Protein 5CM2 (pdb70)

Foldseek 3Di:
DDDDDDDPLLVVVQPADFAFEEEEQACFQVVCVPSDPRYHYEYEHQDPVRQVNNCVVPVVHHYDHDHLQRGDAQFAPGQEYEAAADLQQDDDLVVSLSSLLSRQRRHHQNHKYKYKHAAPVLCFKDWDWDWDQDPNDTDTDTGIGGHHYPCRVVVSQVVSQKAWDDWDDDNRMTMTMIHHHPPD/DFLQCLQVDFAPPPVCVVVVQGPRWAKEFPDKFFDDDDADLVVQLVVLVVGPFVSSCRNCVSHPDPPDDPDRDDDDCSPDPVCCVVRVVCCRRGPTMAGAWIWTARPPPGDIWIAHRHRTDRDD

Nearest PDB structures (foldseek):
  5cm2-assembly1_Z  TM=1.005E+00  e=9.490E-44  Yarrowia lipolytica CLIB122
  4oqe-assembly1_A  TM=8.066E-01  e=1.950E-11  Streptomyces fradiae
  6m81-assembly1_C-2  TM=8.051E-01  e=4.471E-11  Streptomyces fradiae
  3cgg-assembly2_B  TM=7.938E-01  e=2.068E-10  Corynebacterium glutamicum ATCC 13032
  7pd7-assembly1_A  TM=7.375E-01  e=1.830E-11  Chondromyces crocatus

Structure (mmCIF, N/CA/C/O backbone):
data_5CM2
#
_entry.id   5CM2
#
_cell.length_a   176.200
_cell.length_b   176.200
_cell.length_c   176.200
_cell.angle_alpha   90.00
_cell.angle_beta   90.00
_cell.angle_gamma   90.00
#
_symmetry.space_group_name_H-M   'I 4 3 2'
#
loop_
_entity.id
_entity.type
_entity.pdbx_description
1 polymer 'TRNA METHYLTRANSFERASE'
2 polymer 'TRNA METHYLTRANSFERASE ACTIVATOR SUBUNIT'
3 non-polymer 'ZINC ION'
4 water water
#
loop_
_atom_site.group_PDB
_atom_site.id
_atom_site.type_symbol
_atom_site.label_atom_id
_atom_site.label_alt_id
_atom_site.label_comp_id
_atom_site.label_asym_id
_atom_site.label_entity_id
_atom_site.label_seq_id
_atom_site.pdbx_PDB_ins_code
_atom_site.Cartn_x
_atom_site.Cartn_y
_atom_site.Cartn_z
_atom_site.occupancy
_atom_site.B_iso_or_equiv
_atom_site.auth_seq_id
_atom_site.auth_comp_id
_atom_site.auth_asym_id
_atom_site.auth_atom_id
_atom_site.pdbx_PDB_model_num
ATOM 1 N N . THR A 1 4 ? 41.382 24.340 40.235 1.00 66.79 39 THR Z N 1
ATOM 2 C CA . THR A 1 4 ? 40.587 24.995 39.190 1.00 71.12 39 THR Z CA 1
ATOM 3 C C . THR A 1 4 ? 39.575 24.061 38.525 1.00 67.43 39 THR Z C 1
ATOM 4 O O . THR A 1 4 ? 39.948 23.027 37.968 1.00 71.13 39 THR Z O 1
ATOM 8 N N . ARG A 1 5 ? 38.299 24.440 38.578 1.00 66.49 40 ARG Z N 1
ATOM 9 C CA . ARG A 1 5 ? 37.260 23.764 37.811 1.00 60.14 40 ARG Z CA 1
ATOM 10 C C . ARG A 1 5 ? 37.154 24.395 36.427 1.00 57.09 40 ARG Z C 1
ATOM 11 O O . ARG A 1 5 ? 37.230 25.608 36.290 1.00 54.21 40 ARG Z O 1
ATOM 19 N N . TYR A 1 6 ? 36.963 23.566 35.408 1.00 54.89 41 TYR Z N 1
ATOM 20 C CA . TYR A 1 6 ? 36.969 24.029 34.031 1.00 50.68 41 TYR Z CA 1
ATOM 21 C C . TYR A 1 6 ? 35.564 24.210 33.477 1.00 52.47 41 TYR Z C 1
ATOM 22 O O . TYR A 1 6 ? 35.266 25.242 32.862 1.00 52.48 41 TYR Z O 1
ATOM 31 N N . LYS A 1 7 ? 34.719 23.197 33.677 1.00 50.62 42 LYS Z N 1
ATOM 32 C CA . LYS A 1 7 ? 33.294 23.293 33.360 1.00 55.02 42 LYS Z CA 1
ATOM 33 C C . LYS A 1 7 ? 32.676 24.497 34.066 1.00 53.55 42 LYS Z C 1
ATOM 34 O O . LYS A 1 7 ? 33.000 24.777 35.218 1.00 52.83 42 LYS Z O 1
ATOM 40 N N . PRO A 1 8 ? 31.776 25.208 33.386 1.00 51.65 43 PRO Z N 1
ATOM 41 C CA . PRO A 1 8 ? 30.980 26.227 34.085 1.00 48.27 43 PRO Z CA 1
ATOM 42 C C . PRO A 1 8 ? 30.181 25.583 35.209 1.00 51.31 43 PRO Z C 1
ATOM 43 O O . PRO A 1 8 ? 29.767 24.420 35.098 1.00 47.26 43 PRO Z O 1
ATOM 47 N N . TRP A 1 9 ? 29.981 26.317 36.294 1.00 53.57 44 TRP Z N 1
ATOM 48 C CA . TRP A 1 9 ? 29.183 25.794 37.389 1.00 52.33 44 TRP Z CA 1
ATOM 49 C C . TRP A 1 9 ? 27.702 25.707 37.008 1.00 47.43 44 TRP Z C 1
ATOM 50 O O . TRP A 1 9 ? 27.167 26.620 36.388 1.00 48.87 44 TRP Z O 1
ATOM 61 N N . PRO A 1 10 ? 27.033 24.608 37.391 1.00 47.45 45 PRO Z N 1
ATOM 62 C CA . PRO A 1 10 ? 25.570 24.557 37.279 1.00 49.69 45 PRO Z CA 1
ATOM 63 C C . PRO A 1 10 ? 24.950 25.612 38.195 1.00 48.71 45 PRO Z C 1
ATOM 64 O O . PRO A 1 10 ? 25.634 26.088 39.105 1.00 45.24 45 PRO Z O 1
ATOM 68 N N . ILE A 1 11 ? 23.682 25.949 37.976 1.00 47.44 46 ILE Z N 1
ATOM 69 C CA . ILE A 1 11 ? 23.064 27.115 38.603 1.00 45.97 46 ILE Z CA 1
ATOM 70 C C . ILE A 1 11 ? 22.989 27.009 40.138 1.00 47.00 46 ILE Z C 1
ATOM 71 O O . ILE A 1 11 ? 23.174 28.000 40.856 1.00 47.58 46 ILE Z O 1
ATOM 76 N N . VAL A 1 12 ? 22.734 25.819 40.659 1.00 45.46 47 VAL Z N 1
ATOM 77 C CA . VAL A 1 12 ? 22.633 25.680 42.102 1.00 45.44 47 VAL Z CA 1
ATOM 78 C C . VAL A 1 12 ? 24.013 25.922 42.729 1.00 45.52 47 VAL Z C 1
ATOM 79 O O . VAL A 1 12 ? 24.132 26.644 43.712 1.00 45.33 47 VAL Z O 1
ATOM 83 N N . GLU A 1 13 ? 25.055 25.323 42.157 1.00 44.47 48 GLU Z N 1
ATOM 84 C CA . GLU A 1 13 ? 26.398 25.482 42.705 1.00 46.32 48 GLU Z CA 1
ATOM 85 C C . GLU A 1 13 ? 26.790 26.948 42.619 1.00 45.91 48 GLU Z C 1
ATOM 86 O O . GLU A 1 13 ? 27.272 27.526 43.583 1.00 46.11 48 GLU Z O 1
ATOM 92 N N . LYS A 1 14 ? 26.536 27.545 41.461 1.00 44.22 49 LYS Z N 1
ATOM 93 C CA . LYS A 1 14 ? 26.814 28.951 41.202 1.00 42.53 49 LYS Z CA 1
ATOM 94 C C . LYS A 1 14 ? 26.147 29.847 42.232 1.00 45.36 49 LYS Z C 1
ATOM 95 O O . LYS A 1 14 ? 26.762 30.760 42.778 1.00 45.15 49 LYS Z O 1
ATOM 101 N N . PHE A 1 15 ? 24.873 29.585 42.486 1.00 44.32 50 PHE Z N 1
ATOM 102 C CA . PHE A 1 15 ? 24.093 30.396 43.408 1.00 42.38 50 PHE Z CA 1
ATOM 103 C C . PHE A 1 15 ? 24.618 30.248 44.819 1.00 44.17 50 PHE Z C 1
ATOM 104 O O . PHE A 1 15 ? 24.727 31.241 45.560 1.00 44.15 50 PHE Z O 1
ATOM 112 N N . LEU A 1 16 ? 24.949 29.014 45.194 1.00 38.75 51 LEU Z N 1
ATOM 113 C CA . LEU A 1 16 ? 25.452 28.774 46.542 1.00 47.06 51 LEU Z CA 1
ATOM 114 C C . LEU A 1 16 ? 26.831 29.408 46.773 1.00 47.79 51 LEU Z C 1
ATOM 115 O O . LEU A 1 16 ? 27.095 29.940 47.869 1.00 42.27 51 LEU Z O 1
ATOM 120 N N . ARG A 1 17 ? 27.691 29.386 45.751 1.00 42.59 52 ARG Z N 1
ATOM 121 C CA . ARG A 1 17 ? 29.041 29.935 45.889 1.00 43.48 52 ARG Z CA 1
ATOM 122 C C . ARG A 1 17 ? 29.040 31.466 45.918 1.00 47.66 52 ARG Z C 1
ATOM 123 O O . ARG A 1 17 ? 30.001 32.081 46.386 1.00 49.16 52 ARG Z O 1
ATOM 131 N N . ASP A 1 18 ? 27.953 32.063 45.431 1.00 47.39 53 ASP Z N 1
ATOM 132 C CA . ASP A 1 18 ? 27.780 33.515 45.337 1.00 42.93 53 ASP Z CA 1
ATOM 133 C C . ASP A 1 18 ? 27.267 34.104 46.649 1.00 46.83 53 ASP Z C 1
ATOM 134 O O . ASP A 1 18 ? 27.118 35.314 46.802 1.00 52.29 53 ASP Z O 1
ATOM 139 N N . GLN A 1 19 ? 26.982 33.249 47.611 1.00 48.16 54 GLN Z N 1
ATOM 140 C CA . GLN A 1 19 ? 26.462 33.734 48.881 1.00 47.81 54 GLN Z CA 1
ATOM 141 C C . GLN A 1 19 ? 27.584 34.367 49.695 1.00 45.29 54 GLN Z C 1
ATOM 142 O O . GLN A 1 19 ? 28.708 33.886 49.668 1.00 48.48 54 GLN Z O 1
ATOM 148 N N . LYS A 1 20 ? 27.291 35.445 50.412 1.00 47.56 55 LYS Z N 1
ATOM 149 C CA . LYS A 1 20 ? 28.319 36.085 51.216 1.00 45.33 55 LYS Z CA 1
ATOM 150 C C . LYS A 1 20 ? 28.826 35.139 52.296 1.00 48.94 55 LYS Z C 1
ATOM 151 O O . LYS A 1 20 ? 28.084 34.289 52.793 1.00 46.55 55 LYS Z O 1
ATOM 157 N N . ASP A 1 21 ? 30.106 35.280 52.625 1.00 46.44 56 ASP Z N 1
ATOM 158 C CA . ASP A 1 21 ? 30.721 34.470 53.659 1.00 49.11 56 ASP Z CA 1
ATOM 159 C C . ASP A 1 21 ? 29.937 34.579 54.943 1.00 48.54 56 ASP Z C 1
ATOM 160 O O . ASP A 1 21 ? 29.531 35.676 55.334 1.00 50.78 56 ASP Z O 1
ATOM 165 N N . HIS A 1 22 ? 29.743 33.434 55.588 1.00 46.22 57 HIS Z N 1
ATOM 166 C CA . HIS A 1 22 ? 29.046 33.321 56.877 1.00 49.50 57 HIS Z CA 1
ATOM 167 C C . HIS A 1 22 ? 27.550 33.618 56.800 1.00 46.51 57 HIS Z C 1
ATOM 168 O O . HIS A 1 22 ? 26.925 33.824 57.842 1.00 43.37 57 HIS Z O 1
ATOM 175 N N . SER A 1 23 ? 26.986 33.629 55.586 1.00 43.40 58 SER Z N 1
ATOM 176 C CA . SER A 1 23 ? 25.538 33.718 55.406 1.00 44.62 58 SER Z CA 1
ATOM 177 C C . SER A 1 23 ? 24.917 32.500 56.040 1.00 45.18 58 SER Z C 1
ATOM 178 O O . SER A 1 23 ? 25.585 31.462 56.163 1.00 41.19 58 SER Z O 1
ATOM 181 N N . VAL A 1 24 ? 23.648 32.639 56.427 1.00 40.17 59 VAL Z N 1
ATOM 182 C CA . VAL A 1 24 ? 22.836 31.546 56.961 1.00 40.31 59 VAL Z CA 1
ATOM 183 C C . VAL A 1 24 ? 21.759 31.215 55.981 1.00 41.61 59 VAL Z C 1
ATOM 184 O O . VAL A 1 24 ? 21.032 32.116 55.519 1.00 42.87 59 VAL Z O 1
ATOM 188 N N . GLY A 1 25 ? 21.634 29.928 55.674 1.00 40.71 60 GLY Z N 1
ATOM 189 C CA . GLY A 1 25 ? 20.723 29.512 54.628 1.00 38.84 60 GLY Z CA 1
ATOM 190 C C . GLY A 1 25 ? 19.849 28.344 55.018 1.00 41.28 60 GLY Z C 1
ATOM 191 O O . GLY A 1 25 ? 20.119 27.648 56.002 1.00 40.60 60 GLY Z O 1
ATOM 192 N N . VAL A 1 26 ? 18.802 28.121 54.235 1.00 36.50 61 VAL Z N 1
ATOM 193 C CA . VAL A 1 26 ? 17.960 26.970 54.466 1.00 44.33 61 VAL Z CA 1
ATOM 194 C C . VAL A 1 26 ? 17.786 26.170 53.166 1.00 41.47 61 VAL Z C 1
ATOM 195 O O . VAL A 1 26 ? 17.648 26.729 52.074 1.00 40.48 61 VAL Z O 1
ATOM 199 N N . ASP A 1 27 ? 17.870 24.852 53.278 1.00 44.29 62 ASP Z N 1
ATOM 200 C CA . ASP A 1 27 ? 17.673 23.967 52.119 1.00 43.16 62 ASP Z CA 1
ATOM 201 C C . ASP A 1 27 ? 16.385 23.188 52.308 1.00 41.29 62 ASP Z C 1
ATOM 202 O O . ASP A 1 27 ? 16.378 22.160 52.963 1.00 45.52 62 ASP Z O 1
ATOM 207 N N . ILE A 1 28 ? 15.299 23.695 51.739 1.00 47.18 63 ILE Z N 1
ATOM 208 C CA . ILE A 1 28 ? 13.959 23.173 51.993 1.00 41.15 63 ILE Z CA 1
ATOM 209 C C . ILE A 1 28 ? 13.638 21.984 51.083 1.00 44.78 63 ILE Z C 1
ATOM 210 O O . ILE A 1 28 ? 13.218 22.161 49.932 1.00 42.51 63 ILE Z O 1
ATOM 215 N N . GLY A 1 29 ? 13.828 20.767 51.596 1.00 43.84 64 GLY Z N 1
ATOM 216 C CA . GLY A 1 29 ? 13.825 19.597 50.735 1.00 40.64 64 GLY Z CA 1
ATOM 217 C C . GLY A 1 29 ? 15.248 19.306 50.304 1.00 44.37 64 GLY Z C 1
ATOM 218 O O . GLY A 1 29 ? 15.585 19.332 49.116 1.00 47.91 64 GLY Z O 1
ATOM 219 N N . CYS A 1 30 ? 16.103 19.030 51.280 1.00 45.58 65 CYS Z N 1
ATOM 220 C CA . CYS A 1 30 ? 17.521 18.870 51.004 1.00 46.37 65 CYS Z CA 1
ATOM 221 C C . CYS A 1 30 ? 17.847 17.537 50.353 1.00 47.36 65 CYS Z C 1
ATOM 222 O O . CYS A 1 30 ? 18.923 17.377 49.770 1.00 50.00 65 CYS Z O 1
ATOM 225 N N . GLY A 1 31 ? 16.926 16.577 50.451 1.00 50.02 66 GLY Z N 1
ATOM 226 C CA . GLY A 1 31 ? 17.173 15.229 49.947 1.00 50.57 66 GLY Z CA 1
ATOM 227 C C . GLY A 1 31 ? 18.312 14.533 50.679 1.00 50.63 66 GLY Z C 1
ATOM 228 O O . GLY A 1 31 ? 18.322 14.465 51.912 1.00 55.34 66 GLY Z O 1
ATOM 229 N N . ASN A 1 32 ? 19.286 14.038 49.926 1.00 48.46 67 ASN Z N 1
ATOM 230 C CA . ASN A 1 32 ? 20.450 13.370 50.506 1.00 52.74 67 ASN Z CA 1
ATOM 231 C C . ASN A 1 32 ? 21.574 14.326 50.921 1.00 57.39 67 ASN Z C 1
ATOM 232 O O . ASN A 1 32 ? 22.712 13.888 51.131 1.00 57.92 67 ASN Z O 1
ATOM 237 N N . GLY A 1 33 ? 21.273 15.627 50.986 1.00 56.75 68 GLY Z N 1
ATOM 238 C CA . GLY A 1 33 ? 22.242 16.629 51.409 1.00 48.53 68 GLY Z CA 1
ATOM 239 C C . GLY A 1 33 ? 23.199 17.036 50.303 1.00 52.20 68 GLY Z C 1
ATOM 240 O O . GLY A 1 33 ? 24.203 17.720 50.546 1.00 53.17 68 GLY Z O 1
ATOM 241 N N . LYS A 1 34 ? 22.871 16.625 49.081 1.00 50.41 69 LYS Z N 1
ATOM 242 C CA . LYS A 1 34 ? 23.749 16.791 47.923 1.00 49.65 69 LYS Z CA 1
ATOM 243 C C . LYS A 1 34 ? 24.429 18.167 47.848 1.00 51.57 69 LYS Z C 1
ATOM 244 O O . LYS A 1 34 ? 25.615 18.258 47.518 1.00 53.60 69 LYS Z O 1
ATOM 250 N N . TYR A 1 35 ? 23.696 19.231 48.185 1.00 46.81 70 TYR Z N 1
ATOM 251 C CA . TYR A 1 35 ? 24.225 20.591 48.032 1.00 50.58 70 TYR Z CA 1
ATOM 252 C C . TYR A 1 35 ? 24.716 21.263 49.315 1.00 51.80 70 TYR Z C 1
ATOM 253 O O . TYR A 1 35 ? 25.303 22.352 49.265 1.00 50.02 70 TYR Z O 1
ATOM 262 N N . MET A 1 36 ? 24.506 20.628 50.460 1.00 49.32 71 MET Z N 1
ATOM 263 C CA . MET A 1 36 ? 24.858 21.273 51.713 1.00 47.96 71 MET Z CA 1
ATOM 264 C C . MET A 1 36 ? 26.353 21.511 51.889 1.00 51.44 71 MET Z C 1
ATOM 265 O O . MET A 1 36 ? 26.770 22.258 52.772 1.00 56.49 71 MET Z O 1
ATOM 270 N N . GLY A 1 37 ? 27.162 20.891 51.040 1.00 52.22 72 GLY Z N 1
ATOM 271 C CA . GLY A 1 37 ? 28.601 21.012 51.166 1.00 47.48 72 GLY Z CA 1
ATOM 272 C C . GLY A 1 37 ? 29.246 21.837 50.080 1.00 48.92 72 GLY Z C 1
ATOM 273 O O . GLY A 1 37 ? 30.461 21.977 50.059 1.00 51.65 72 GLY Z O 1
ATOM 274 N N . VAL A 1 38 ? 28.444 22.396 49.181 1.00 46.29 73 VAL Z N 1
ATOM 275 C CA . VAL A 1 38 ? 28.992 23.133 48.050 1.00 48.22 73 VAL Z CA 1
ATOM 276 C C . VAL A 1 38 ? 29.784 24.375 48.481 1.00 52.98 73 VAL Z C 1
ATOM 277 O O . VAL A 1 38 ? 30.817 24.702 47.887 1.00 48.05 73 VAL Z O 1
ATOM 281 N N . ASN A 1 39 ? 29.293 25.061 49.510 1.00 53.02 74 ASN Z N 1
ATOM 282 C CA . ASN A 1 39 ? 29.952 26.246 50.038 1.00 47.24 74 ASN Z CA 1
ATOM 283 C C . ASN A 1 39 ? 30.140 26.063 51.530 1.00 49.59 74 ASN Z C 1
ATOM 284 O O . ASN A 1 39 ? 29.181 26.036 52.296 1.00 52.40 74 ASN Z O 1
ATOM 289 N N . ASN A 1 40 ? 31.396 25.938 51.924 1.00 55.02 75 ASN Z N 1
ATOM 290 C CA . ASN A 1 40 ? 31.800 25.656 53.300 1.00 50.05 75 ASN Z CA 1
ATOM 291 C C . ASN A 1 40 ? 31.918 26.896 54.173 1.00 49.30 75 ASN Z C 1
ATOM 292 O O . ASN A 1 40 ? 32.137 26.780 55.374 1.00 54.01 75 ASN Z O 1
ATOM 297 N N . LYS A 1 41 ? 31.813 28.077 53.561 1.00 52.52 76 LYS Z N 1
ATOM 298 C CA . LYS A 1 41 ? 31.837 29.358 54.280 1.00 52.32 76 LYS Z CA 1
ATOM 299 C C . LYS A 1 41 ? 30.456 29.740 54.805 1.00 48.65 76 LYS Z C 1
ATOM 300 O O . LYS A 1 41 ? 30.260 30.791 55.401 1.00 48.34 76 LYS Z O 1
ATOM 306 N N . VAL A 1 42 ? 29.501 28.854 54.598 1.00 49.15 77 VAL Z N 1
ATOM 307 C CA . VAL A 1 42 ? 28.102 29.199 54.735 1.00 47.38 77 VAL Z CA 1
ATOM 308 C C . VAL A 1 42 ? 27.476 28.201 55.700 1.00 47.97 77 VAL Z C 1
ATOM 309 O O . VAL A 1 42 ? 27.902 27.044 55.742 1.00 44.27 77 VAL Z O 1
ATOM 313 N N . PHE A 1 43 ? 26.517 28.649 56.512 1.00 44.53 78 PHE Z N 1
ATOM 314 C CA . PHE A 1 43 ? 25.803 27.747 57.417 1.00 45.20 78 PHE Z CA 1
ATOM 315 C C . PHE A 1 43 ? 24.388 27.395 56.925 1.00 49.37 78 PHE Z C 1
ATOM 316 O O . PHE A 1 43 ? 23.527 28.271 56.797 1.00 45.24 78 PHE Z O 1
ATOM 324 N N . ILE A 1 44 ? 24.139 26.113 56.659 1.00 46.74 79 ILE Z N 1
ATOM 325 C CA . ILE A 1 44 ? 22.851 25.718 56.090 1.00 46.88 79 ILE Z CA 1
ATOM 326 C C . ILE A 1 44 ? 22.102 24.731 56.967 1.00 47.49 79 ILE Z C 1
ATOM 327 O O . ILE A 1 44 ? 22.655 23.722 57.426 1.00 49.09 79 ILE Z O 1
ATOM 332 N N . VAL A 1 45 ? 20.842 25.048 57.217 1.00 40.49 80 VAL Z N 1
ATOM 333 C CA . VAL A 1 45 ? 19.948 24.106 57.837 1.00 44.96 80 VAL Z CA 1
ATOM 334 C C . VAL A 1 45 ? 19.146 23.400 56.750 1.00 47.22 80 VAL Z C 1
ATOM 335 O O . VAL A 1 45 ? 18.391 24.030 56.003 1.00 43.51 80 VAL Z O 1
ATOM 339 N N . GLY A 1 46 ? 19.343 22.094 56.634 1.00 46.59 81 GLY Z N 1
ATOM 340 C CA . GLY A 1 46 ? 18.623 21.316 55.641 1.00 45.30 81 GLY Z CA 1
ATOM 341 C C . GLY A 1 46 ? 17.408 20.624 56.230 1.00 46.37 81 GLY Z C 1
ATOM 342 O O . GLY A 1 46 ? 17.438 20.158 57.374 1.00 44.42 81 GLY Z O 1
ATOM 343 N N . SER A 1 47 ? 16.331 20.568 55.452 1.00 42.40 82 SER Z N 1
ATOM 344 C CA . SER A 1 47 ? 15.147 19.828 55.846 1.00 46.02 82 SER Z CA 1
ATOM 345 C C . SER A 1 47 ? 14.658 18.955 54.708 1.00 43.47 82 SER Z C 1
ATOM 346 O O . SER A 1 47 ? 14.880 19.258 53.539 1.00 43.50 82 SER Z O 1
ATOM 349 N N . ASP A 1 48 ? 14.004 17.860 55.059 1.00 41.83 83 ASP Z N 1
ATOM 350 C CA . ASP A 1 48 ? 13.287 17.063 54.074 1.00 46.61 83 ASP Z CA 1
ATOM 351 C C . ASP A 1 48 ? 12.081 16.406 54.740 1.00 47.80 83 ASP Z C 1
ATOM 352 O O . ASP A 1 48 ? 12.073 16.195 55.958 1.00 45.58 83 ASP Z O 1
ATOM 357 N N . ARG A 1 49 ? 11.039 16.141 53.958 1.00 49.51 84 ARG Z N 1
ATOM 358 C CA . ARG A 1 49 ? 9.879 15.418 54.482 1.00 51.99 84 ARG Z CA 1
ATOM 359 C C . ARG A 1 49 ? 10.255 13.940 54.707 1.00 48.64 84 ARG Z C 1
ATOM 360 O O . ARG A 1 49 ? 9.716 13.274 55.581 1.00 50.45 84 ARG Z O 1
ATOM 368 N N . SER A 1 50 ? 11.214 13.452 53.930 1.00 47.89 85 SER Z N 1
ATOM 369 C CA . SER A 1 50 ? 11.611 12.047 53.974 1.00 51.28 85 SER Z CA 1
ATOM 370 C C . SER A 1 50 ? 12.588 11.711 55.090 1.00 58.81 85 SER Z C 1
ATOM 371 O O . SER A 1 50 ? 13.721 12.201 55.130 1.00 58.26 85 SER Z O 1
ATOM 374 N N . ASP A 1 51 ? 12.148 10.831 55.974 1.00 61.39 86 ASP Z N 1
ATOM 375 C CA . ASP A 1 51 ? 12.929 10.464 57.133 1.00 56.65 86 ASP Z CA 1
ATOM 376 C C . ASP A 1 51 ? 14.188 9.698 56.724 1.00 57.97 86 ASP Z C 1
ATOM 377 O O . ASP A 1 51 ? 15.230 9.804 57.367 1.00 55.73 86 ASP Z O 1
ATOM 382 N N . GLU A 1 52 ? 14.107 8.947 55.634 1.00 58.11 87 GLU Z N 1
ATOM 383 C CA . GLU A 1 52 ? 15.239 8.138 55.208 1.00 53.45 87 GLU Z CA 1
ATOM 384 C C . GLU A 1 52 ? 16.256 8.968 54.441 1.00 56.50 87 GLU Z C 1
ATOM 385 O O . GLU A 1 52 ? 17.470 8.731 54.515 1.00 55.36 87 GLU Z O 1
ATOM 391 N N . LEU A 1 53 ? 15.765 9.941 53.685 1.00 56.55 88 LEU Z N 1
ATOM 392 C CA . LEU A 1 53 ? 16.671 10.781 52.924 1.00 52.26 88 LEU Z CA 1
ATOM 393 C C . LEU A 1 53 ? 17.503 11.620 53.884 1.00 52.14 88 LEU Z C 1
ATOM 394 O O . LEU A 1 53 ? 18.704 11.762 53.695 1.00 51.35 88 LEU Z O 1
ATOM 399 N N . VAL A 1 54 ? 16.869 12.154 54.924 1.00 50.98 89 VAL Z N 1
ATOM 400 C CA . VAL A 1 54 ? 17.591 12.946 55.917 1.00 56.21 89 VAL Z CA 1
ATOM 401 C C . VAL A 1 54 ? 18.671 12.127 56.619 1.00 59.06 89 VAL Z C 1
ATOM 402 O O . VAL A 1 54 ? 19.804 12.594 56.791 1.00 58.26 89 VAL Z O 1
ATOM 406 N N . LYS A 1 55 ? 18.314 10.902 57.007 1.00 59.65 90 LYS Z N 1
ATOM 407 C CA . LYS A 1 55 ? 19.246 9.978 57.645 1.00 55.38 90 LYS Z CA 1
ATOM 408 C C . LYS A 1 55 ? 20.448 9.719 56.755 1.00 59.45 90 LYS Z C 1
ATOM 409 O O . LYS A 1 55 ? 21.592 9.742 57.205 1.00 63.02 90 LYS Z O 1
ATOM 415 N N . LEU A 1 56 ? 20.181 9.479 55.481 1.00 57.99 91 LEU Z N 1
ATOM 416 C CA . LEU A 1 56 ? 21.242 9.256 54.507 1.00 58.81 91 LEU Z CA 1
ATOM 417 C C . LEU A 1 56 ? 22.102 10.520 54.419 1.00 61.07 91 LEU Z C 1
ATOM 418 O O . LEU A 1 56 ? 23.331 10.450 54.257 1.00 61.24 91 LEU Z O 1
ATOM 423 N N . ALA A 1 57 ? 21.450 11.677 54.534 1.00 56.37 92 ALA Z N 1
ATOM 424 C CA . ALA A 1 57 ? 22.147 12.950 54.451 1.00 58.89 92 ALA Z CA 1
ATOM 425 C C . ALA A 1 57 ? 23.109 13.069 55.621 1.00 60.33 92 ALA Z C 1
ATOM 426 O O . ALA A 1 57 ? 24.282 13.393 55.445 1.00 60.97 92 ALA Z O 1
ATOM 428 N N . HIS A 1 58 ? 22.601 12.767 56.809 1.00 63.26 93 HIS Z N 1
ATOM 429 C CA . HIS A 1 58 ? 23.405 12.771 58.027 1.00 65.50 93 HIS Z CA 1
ATOM 430 C C . HIS A 1 58 ? 24.549 11.748 58.006 1.00 67.46 93 HIS Z C 1
ATOM 431 O O . HIS A 1 58 ? 25.689 12.074 58.351 1.00 72.08 93 HIS Z O 1
ATOM 438 N N . ASP A 1 59 ? 24.258 10.516 57.609 1.00 63.33 94 ASP Z N 1
ATOM 439 C CA . ASP A 1 59 ? 25.306 9.508 57.569 1.00 62.96 94 ASP Z CA 1
ATOM 440 C C . ASP A 1 59 ? 26.415 9.930 56.619 1.00 60.98 94 ASP Z C 1
ATOM 441 O O . ASP A 1 59 ? 27.584 9.726 56.911 1.00 66.37 94 ASP Z O 1
ATOM 446 N N . MET A 1 60 ? 26.051 10.532 55.489 1.00 67.96 95 MET Z N 1
ATOM 447 C CA . MET A 1 60 ? 27.038 10.903 54.466 1.00 63.88 95 MET Z CA 1
ATOM 448 C C . MET A 1 60 ? 27.965 12.030 54.917 1.00 63.67 95 MET Z C 1
ATOM 449 O O . MET A 1 60 ? 29.079 12.158 54.421 1.00 66.42 95 MET Z O 1
ATOM 454 N N . ASP A 1 61 ? 27.503 12.846 55.856 1.00 61.76 96 ASP Z N 1
ATOM 455 C CA . ASP A 1 61 ? 28.338 13.888 56.431 1.00 62.94 96 ASP Z CA 1
ATOM 456 C C . ASP A 1 61 ? 27.668 14.421 57.684 1.00 63.19 96 ASP Z C 1
ATOM 457 O O . ASP A 1 61 ? 26.718 15.198 57.599 1.00 62.68 96 ASP Z O 1
ATOM 462 N N . PRO A 1 62 ? 28.164 14.003 58.856 1.00 64.45 97 PRO Z N 1
ATOM 463 C CA . PRO A 1 62 ? 27.527 14.337 60.135 1.00 68.49 97 PRO Z CA 1
ATOM 464 C C . PRO A 1 62 ? 27.794 15.779 60.579 1.00 68.17 97 PRO Z C 1
ATOM 465 O O . PRO A 1 62 ? 27.241 16.218 61.591 1.00 63.97 97 PRO Z O 1
ATOM 469 N N . SER A 1 63 ? 28.627 16.504 59.835 1.00 63.58 98 SER Z N 1
ATOM 470 C CA . SER A 1 63 ? 28.748 17.937 60.056 1.00 64.01 98 SER Z CA 1
ATOM 471 C C . SER A 1 63 ? 27.478 18.630 59.567 1.00 65.30 98 SER Z C 1
ATOM 472 O O . SER A 1 63 ? 27.156 19.732 59.997 1.00 63.73 98 SER Z O 1
ATOM 475 N N . ARG A 1 64 ? 26.765 17.970 58.661 1.00 61.88 99 ARG Z N 1
ATOM 476 C CA . ARG A 1 64 ? 25.567 18.542 58.078 1.00 57.51 99 ARG Z CA 1
ATOM 477 C C . ARG A 1 64 ? 24.525 18.759 59.129 1.00 54.79 99 ARG Z C 1
ATOM 478 O O . ARG A 1 64 ? 24.321 17.942 60.020 1.00 61.04 99 ARG Z O 1
ATOM 486 N N . GLU A 1 65 ? 23.838 19.868 59.012 1.00 52.21 100 GLU Z N 1
ATOM 487 C CA . GLU A 1 65 ? 22.748 20.133 59.911 1.00 54.10 100 GLU Z CA 1
ATOM 488 C C . GLU A 1 65 ? 21.407 19.856 59.229 1.00 49.73 100 GLU Z C 1
ATOM 489 O O . GLU A 1 65 ? 20.899 20.716 58.521 1.00 49.79 100 GLU Z O 1
ATOM 495 N N . VAL A 1 66 ? 20.842 18.663 59.433 1.00 49.54 101 VAL Z N 1
ATOM 496 C CA . VAL A 1 66 ? 19.598 18.274 58.747 1.00 48.24 101 VAL Z CA 1
ATOM 497 C C . VAL A 1 66 ? 18.435 17.888 59.664 1.00 52.52 101 VAL Z C 1
ATOM 498 O O . VAL A 1 66 ? 18.613 17.193 60.664 1.00 60.46 101 VAL Z O 1
ATOM 502 N N . VAL A 1 67 ? 17.239 18.3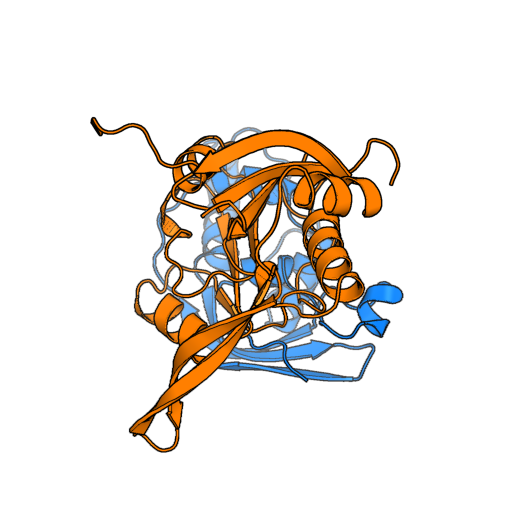64 59.326 1.00 49.93 102 VAL Z N 1
ATOM 503 C CA . VAL A 1 67 ? 16.043 18.036 60.090 1.00 49.78 102 VAL Z CA 1
ATOM 504 C C . VAL A 1 67 ? 14.933 17.459 59.221 1.00 52.57 102 VAL Z C 1
ATOM 505 O O . VAL A 1 67 ? 14.963 17.566 57.993 1.00 50.23 102 VAL Z O 1
ATOM 509 N N . VAL A 1 68 ? 13.950 16.850 59.876 1.00 51.28 103 VAL Z N 1
ATOM 510 C CA . VAL A 1 68 ? 12.803 16.269 59.197 1.00 48.07 103 VAL Z CA 1
ATOM 511 C C . VAL A 1 68 ? 11.580 17.150 59.397 1.00 48.12 103 VAL Z C 1
ATOM 512 O O . VAL A 1 68 ? 11.196 17.400 60.536 1.00 52.37 103 VAL Z O 1
ATOM 516 N N . CYS A 1 69 ? 10.974 17.624 58.308 1.00 46.93 104 CYS Z N 1
ATOM 517 C CA . CYS A 1 69 ? 9.734 18.404 58.394 1.00 46.45 104 CYS Z CA 1
ATOM 518 C C . CYS A 1 69 ? 9.091 18.550 57.018 1.00 50.11 104 CYS Z C 1
ATOM 519 O O . CYS A 1 69 ? 9.762 18.393 55.994 1.00 52.67 104 CYS Z O 1
ATOM 522 N N . ASP A 1 70 ? 7.791 18.834 56.996 1.00 49.71 105 ASP Z N 1
ATOM 523 C CA . ASP A 1 70 ? 7.074 19.097 55.751 1.00 51.16 105 ASP Z CA 1
ATOM 524 C C . ASP A 1 70 ? 7.677 20.361 55.131 1.00 52.14 105 ASP Z C 1
ATOM 525 O O . ASP A 1 70 ? 8.256 21.186 55.839 1.00 51.80 105 ASP Z O 1
ATOM 530 N N . ALA A 1 71 ? 7.563 20.505 53.816 1.00 50.60 106 ALA Z N 1
ATOM 531 C CA . ALA A 1 71 ? 8.231 21.593 53.113 1.00 42.03 106 ALA Z CA 1
ATOM 532 C C . ALA A 1 71 ? 7.411 22.863 53.195 1.00 49.36 106 ALA Z C 1
ATOM 533 O O . ALA A 1 71 ? 7.927 23.965 53.010 1.00 47.53 106 ALA Z O 1
ATOM 535 N N . ILE A 1 72 ? 6.124 22.708 53.469 1.00 52.56 107 ILE Z N 1
ATOM 536 C CA . ILE A 1 72 ? 5.227 23.853 53.549 1.00 51.21 107 ILE Z CA 1
ATOM 537 C C . ILE A 1 72 ? 4.984 24.209 55.011 1.00 52.89 107 ILE Z C 1
ATOM 538 O O . ILE A 1 72 ? 5.266 25.323 55.447 1.00 48.62 107 ILE Z O 1
ATOM 543 N N . ASP A 1 73 ? 4.470 23.248 55.767 1.00 52.07 108 ASP Z N 1
ATOM 544 C CA . ASP A 1 73 ? 4.274 23.433 57.192 1.00 54.78 108 ASP Z CA 1
ATOM 545 C C . ASP A 1 73 ? 5.582 23.122 57.921 1.00 53.51 108 ASP Z C 1
ATOM 546 O O . ASP A 1 73 ? 5.624 22.251 58.788 1.00 56.11 108 ASP Z O 1
ATOM 551 N N . ASN A 1 74 ? 6.642 23.853 57.573 1.00 55.48 109 ASN Z N 1
ATOM 552 C CA . ASN A 1 74 ? 8.002 23.533 58.020 1.00 51.11 109 ASN Z CA 1
ATOM 553 C C . ASN A 1 74 ? 8.405 24.082 59.395 1.00 51.79 109 ASN Z C 1
ATOM 554 O O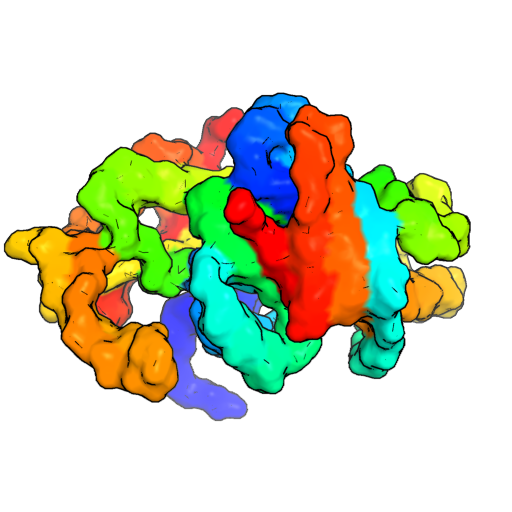 . ASN A 1 74 ? 7.638 24.775 60.061 1.00 56.26 109 ASN Z O 1
ATOM 559 N N . ALA A 1 75 ? 9.629 23.764 59.808 1.00 52.58 110 ALA Z N 1
ATOM 560 C CA . ALA A 1 75 ? 10.130 24.161 61.113 1.00 51.68 110 ALA Z CA 1
ATOM 561 C C . ALA A 1 75 ? 11.020 25.406 61.056 1.00 54.63 110 ALA Z C 1
ATOM 562 O O . ALA A 1 75 ? 11.675 25.736 62.047 1.00 51.90 110 ALA Z O 1
ATOM 564 N N . HIS A 1 76 ? 11.035 26.100 59.916 1.00 52.60 111 HIS Z N 1
ATOM 565 C CA . HIS A 1 76 ? 11.945 27.235 59.721 1.00 48.57 111 HIS Z CA 1
ATOM 566 C C . HIS A 1 76 ? 11.333 28.591 60.120 1.00 49.59 111 HIS Z C 1
ATOM 567 O O . HIS A 1 76 ? 10.312 29.017 59.583 1.00 52.15 111 HIS Z O 1
ATOM 574 N N . PRO A 1 77 ? 11.976 29.281 61.067 1.00 48.71 112 PRO Z N 1
ATOM 575 C CA . PRO A 1 77 ? 11.588 30.617 61.535 1.00 49.78 112 PRO Z CA 1
ATOM 576 C C . PRO A 1 77 ? 11.550 31.641 60.396 1.00 51.68 112 PRO Z C 1
ATOM 577 O O . PRO A 1 77 ? 12.452 31.650 59.554 1.00 48.35 112 PRO Z O 1
ATOM 581 N N . GLU A 1 78 ? 10.525 32.491 60.375 1.00 50.54 113 GLU Z N 1
ATOM 582 C CA . GLU A 1 78 ? 10.318 33.446 59.282 1.00 47.21 113 GLU Z CA 1
ATOM 583 C C . GLU A 1 78 ? 11.417 34.527 59.263 1.00 49.41 113 GLU Z C 1
ATOM 584 O O . GLU A 1 78 ? 11.909 34.958 60.307 1.00 46.85 113 GLU Z O 1
ATOM 590 N N . GLY A 1 79 ? 11.793 34.978 58.075 1.00 47.87 114 GLY Z N 1
ATOM 591 C CA . GLY A 1 79 ? 12.682 36.122 57.937 1.00 46.63 114 GLY Z CA 1
ATOM 592 C C . GLY A 1 79 ? 14.025 36.007 58.645 1.00 49.91 114 GLY Z C 1
ATOM 593 O O . GLY A 1 79 ? 14.645 37.031 58.952 1.00 49.19 114 GLY Z O 1
ATOM 594 N N . ARG A 1 80 ? 14.496 34.780 58.884 1.00 44.70 115 ARG Z N 1
ATOM 595 C CA . ARG A 1 80 ? 15.774 34.591 59.571 1.00 46.89 115 ARG Z CA 1
ATOM 596 C C . ARG A 1 80 ? 16.971 34.321 58.634 1.00 45.20 115 ARG Z C 1
ATOM 597 O O . ARG A 1 80 ? 18.122 34.355 59.075 1.00 45.33 115 ARG Z O 1
ATOM 605 N N . PHE A 1 81 ? 16.714 34.086 57.350 1.00 42.24 116 PHE Z N 1
ATOM 606 C CA . PHE A 1 81 ? 17.743 33.519 56.483 1.00 41.27 116 PHE Z CA 1
ATOM 607 C C . PHE A 1 81 ? 18.183 34.391 55.317 1.00 44.53 116 PHE Z C 1
ATOM 608 O O . PHE A 1 81 ? 17.375 35.085 54.686 1.00 40.80 116 PHE Z O 1
ATOM 616 N N . ASP A 1 82 ? 19.475 34.314 55.016 1.00 41.72 117 ASP Z N 1
ATOM 617 C CA . ASP A 1 82 ? 20.049 35.085 53.924 1.00 41.99 117 ASP Z CA 1
ATOM 618 C C . ASP A 1 82 ? 19.698 34.494 52.565 1.00 45.43 117 ASP Z C 1
ATOM 619 O O . ASP A 1 82 ? 19.644 35.213 51.554 1.00 44.31 117 ASP Z O 1
ATOM 624 N N . PHE A 1 83 ? 19.487 33.178 52.531 1.00 41.49 118 PHE Z N 1
ATOM 625 C CA . PHE A 1 83 ? 19.124 32.511 51.288 1.00 40.53 118 PHE Z CA 1
ATOM 626 C C . PHE A 1 83 ? 18.360 31.216 51.535 1.00 40.54 118 PHE Z C 1
ATOM 627 O O . PHE A 1 83 ? 18.371 30.648 52.627 1.00 36.13 118 PHE Z O 1
ATOM 635 N N . ALA A 1 84 ? 17.695 30.761 50.486 1.00 36.79 119 ALA Z N 1
ATOM 636 C CA . ALA A 1 84 ? 16.942 29.541 50.552 1.00 38.05 119 ALA Z CA 1
ATOM 637 C C . ALA A 1 84 ? 17.088 28.867 49.221 1.00 38.00 119 ALA Z C 1
ATOM 638 O O . ALA A 1 84 ? 17.082 29.540 48.202 1.00 37.31 119 ALA Z O 1
ATOM 640 N N . ILE A 1 85 ? 17.234 27.546 49.220 1.00 38.63 120 ILE Z N 1
ATOM 641 C CA . ILE A 1 85 ? 17.122 26.811 47.970 1.00 39.04 120 ILE Z CA 1
ATOM 642 C C . ILE A 1 85 ? 16.025 25.773 48.084 1.00 43.48 120 ILE Z C 1
ATOM 643 O O . ILE A 1 85 ? 15.811 25.168 49.148 1.00 37.83 120 ILE Z O 1
ATOM 648 N N . SER A 1 86 ? 15.315 25.620 46.969 1.00 39.25 121 SER Z N 1
ATOM 649 C CA . SER A 1 86 ? 14.256 24.654 46.801 1.00 36.21 121 SER Z CA 1
ATOM 650 C C . SER A 1 86 ? 14.495 23.980 45.470 1.00 37.83 121 SER Z C 1
ATOM 651 O O . SER A 1 86 ? 14.101 24.507 44.416 1.00 38.45 121 SER Z O 1
ATOM 654 N N . ILE A 1 87 ? 15.178 22.844 45.497 1.00 37.03 122 ILE Z N 1
ATOM 655 C CA . ILE A 1 87 ? 15.607 22.222 44.249 1.00 35.39 122 ILE Z CA 1
ATOM 656 C C . ILE A 1 87 ? 14.814 20.959 43.994 1.00 41.26 122 ILE Z C 1
ATOM 657 O O . ILE A 1 87 ? 14.938 19.966 44.721 1.00 39.93 122 ILE Z O 1
ATOM 662 N N . ALA A 1 88 ? 13.960 21.034 42.979 1.00 43.09 123 ALA Z N 1
ATOM 663 C CA . ALA A 1 88 ? 13.151 19.911 42.564 1.00 40.63 123 ALA Z CA 1
ATOM 664 C C . ALA A 1 88 ? 12.232 19.425 43.684 1.00 41.20 123 ALA Z C 1
ATOM 665 O O . ALA A 1 88 ? 12.085 18.227 43.876 1.00 46.24 123 ALA Z O 1
ATOM 667 N N . VAL A 1 89 ? 11.620 20.316 44.459 1.00 43.40 124 VAL Z N 1
ATOM 668 C CA . VAL A 1 89 ? 10.699 19.770 45.444 1.00 44.19 124 VAL Z CA 1
ATOM 669 C C . VAL A 1 89 ? 9.260 20.257 45.226 1.00 43.11 124 VAL Z C 1
ATOM 670 O O . VAL A 1 89 ? 8.328 19.479 45.388 1.00 45.58 124 VAL Z O 1
ATOM 674 N N . ILE A 1 90 ? 9.045 21.501 44.810 1.00 43.96 125 ILE Z N 1
ATOM 675 C CA . ILE A 1 90 ? 7.662 21.956 44.764 1.00 46.89 125 ILE Z CA 1
ATOM 676 C C . ILE A 1 90 ? 6.883 21.395 43.568 1.00 45.02 125 ILE Z C 1
ATOM 677 O O . ILE A 1 90 ? 5.660 21.352 43.621 1.00 44.56 125 ILE Z O 1
ATOM 682 N N . HIS A 1 91 ? 7.544 20.913 42.520 1.00 38.03 126 HIS Z N 1
ATOM 683 C CA . HIS A 1 91 ? 6.774 20.247 41.466 1.00 41.45 126 HIS Z CA 1
ATOM 684 C C . HIS A 1 91 ? 6.099 18.926 41.905 1.00 48.91 126 HIS Z C 1
ATOM 685 O O . HIS A 1 91 ? 5.464 18.252 41.084 1.00 45.44 126 HIS Z O 1
ATOM 692 N N . HIS A 1 92 ? 6.235 18.557 43.181 1.00 46.98 127 HIS Z N 1
ATOM 693 C CA . HIS A 1 92 ? 5.562 17.375 43.715 1.00 45.24 127 HIS Z CA 1
ATOM 694 C C . HIS A 1 92 ? 4.237 17.652 44.373 1.00 49.62 127 HIS Z C 1
ATOM 695 O O . HIS A 1 92 ? 3.638 16.736 44.941 1.00 49.90 127 HIS Z O 1
ATOM 702 N N . PHE A 1 93 ? 3.795 18.906 44.358 1.00 48.25 128 PHE Z N 1
ATOM 703 C CA . PHE A 1 93 ? 2.520 19.227 44.979 1.00 48.52 128 PHE Z CA 1
ATOM 704 C C . PHE A 1 93 ? 1.468 19.320 43.873 1.00 50.15 128 PHE Z C 1
ATOM 705 O O . PHE A 1 93 ? 1.738 19.874 42.802 1.00 49.30 128 PHE Z O 1
ATOM 713 N N . SER A 1 94 ? 0.281 18.762 44.119 1.00 47.29 129 SER Z N 1
ATOM 714 C CA . SER A 1 94 ? -0.640 18.484 43.018 1.00 51.90 129 SER Z CA 1
ATOM 715 C C . SER A 1 94 ? -1.759 19.496 42.786 1.00 53.95 129 SER Z C 1
ATOM 716 O O . SER A 1 94 ? -2.436 19.429 41.751 1.00 56.28 129 SER Z O 1
ATOM 719 N N . THR A 1 95 ? -1.957 20.435 43.706 1.00 49.59 130 THR Z N 1
ATOM 720 C CA . THR A 1 95 ? -2.854 21.562 43.411 1.00 49.36 130 THR Z CA 1
ATOM 721 C C . THR A 1 95 ? -2.035 22.837 43.155 1.00 56.06 130 THR Z C 1
ATOM 722 O O . THR A 1 95 ? -0.946 23.006 43.716 1.00 54.81 130 THR Z O 1
ATOM 726 N N . PRO A 1 96 ? -2.536 23.738 42.293 1.00 58.19 131 PRO Z N 1
ATOM 727 C CA . PRO A 1 96 ? -1.825 25.012 42.105 1.00 46.80 131 PRO Z CA 1
ATOM 728 C C . PRO A 1 96 ? -1.770 25.777 43.418 1.00 51.81 131 PRO Z C 1
ATOM 729 O O . PRO A 1 96 ? -0.798 26.498 43.698 1.00 49.93 131 PRO Z O 1
ATOM 733 N N . GLU A 1 97 ? -2.819 25.608 44.218 1.00 51.15 132 GLU Z N 1
ATOM 734 C CA . GLU A 1 97 ? -2.892 26.213 45.537 1.00 52.06 132 GLU Z CA 1
ATOM 735 C C . GLU A 1 97 ? -1.705 25.805 46.382 1.00 53.21 132 GLU Z C 1
ATOM 736 O O . GLU A 1 97 ? -1.047 26.661 46.985 1.00 57.04 132 GLU Z O 1
ATOM 742 N N . ARG A 1 98 ? -1.431 24.503 46.442 1.00 49.72 133 ARG Z N 1
ATOM 743 C CA . ARG A 1 98 ? -0.365 24.021 47.312 1.00 50.67 133 ARG Z CA 1
ATOM 744 C C . ARG A 1 98 ? 1.023 24.306 46.724 1.00 47.99 133 ARG Z C 1
ATOM 745 O O . ARG A 1 98 ? 1.966 24.440 47.484 1.00 46.76 133 ARG Z O 1
ATOM 753 N N . ARG A 1 99 ? 1.137 24.451 45.400 1.00 41.94 134 ARG Z N 1
ATOM 754 C CA . ARG A 1 99 ? 2.402 24.839 44.792 1.00 44.47 134 ARG Z CA 1
ATOM 755 C C . ARG A 1 99 ? 2.743 26.289 45.112 1.00 50.77 134 ARG Z C 1
ATOM 756 O O . ARG A 1 99 ? 3.905 26.608 45.423 1.00 49.04 134 ARG Z O 1
ATOM 764 N N . ARG A 1 100 ? 1.743 27.167 45.072 1.00 47.95 135 ARG Z N 1
ATOM 765 C CA . ARG A 1 100 ? 1.968 28.563 45.462 1.00 48.23 135 ARG Z CA 1
ATOM 766 C C . ARG A 1 100 ? 2.230 28.699 46.962 1.00 47.56 135 ARG Z C 1
ATOM 767 O O . ARG A 1 100 ? 3.070 29.493 47.370 1.00 47.58 135 ARG Z O 1
ATOM 775 N N . GLU A 1 101 ? 1.534 27.912 47.772 1.00 42.70 136 GLU Z N 1
ATOM 776 C CA . GLU A 1 101 ? 1.806 27.843 49.210 1.00 47.51 136 GLU Z CA 1
ATOM 777 C C . GLU A 1 101 ? 3.273 27.519 49.483 1.00 49.39 136 GLU Z C 1
ATOM 778 O O . GLU A 1 101 ? 3.893 28.088 50.379 1.00 49.27 136 GLU Z O 1
ATOM 784 N N . ALA A 1 102 ? 3.806 26.570 48.714 1.00 51.43 137 ALA Z N 1
ATOM 785 C CA . ALA A 1 102 ? 5.178 26.088 48.872 1.00 49.36 137 ALA Z CA 1
ATOM 786 C C . ALA A 1 102 ? 6.151 27.203 48.550 1.00 47.32 137 ALA Z C 1
ATOM 787 O O . ALA A 1 102 ? 7.155 27.369 49.240 1.00 45.47 137 ALA Z O 1
ATOM 789 N N . VAL A 1 103 ? 5.848 27.954 47.494 1.00 42.79 138 VAL Z N 1
ATOM 790 C CA . VAL A 1 103 ? 6.665 29.091 47.112 1.00 45.26 138 VAL Z CA 1
ATOM 791 C C . VAL A 1 103 ? 6.660 30.139 48.216 1.00 50.36 138 VAL Z C 1
ATOM 792 O O . VAL A 1 103 ? 7.704 30.591 48.663 1.00 50.51 138 VAL Z O 1
ATOM 796 N N . ARG A 1 104 ? 5.474 30.489 48.685 1.00 51.63 139 ARG Z N 1
ATOM 797 C CA . ARG A 1 104 ? 5.343 31.447 49.765 1.00 50.71 139 ARG Z CA 1
ATOM 798 C C . ARG A 1 104 ? 6.117 30.989 50.985 1.00 47.13 139 ARG Z C 1
ATOM 799 O O . ARG A 1 104 ? 6.715 31.795 51.687 1.00 48.54 139 ARG Z O 1
ATOM 807 N N . ALA A 1 105 ? 6.092 29.691 51.260 1.00 50.94 140 ALA Z N 1
ATOM 808 C CA . ALA A 1 105 ? 6.824 29.170 52.412 1.00 47.64 140 ALA Z CA 1
ATOM 809 C C . ALA A 1 105 ? 8.318 29.464 52.245 1.00 48.92 140 ALA Z C 1
ATOM 810 O O . ALA A 1 105 ? 9.013 29.826 53.206 1.00 46.99 140 ALA Z O 1
ATOM 812 N N . ILE A 1 106 ? 8.794 29.295 51.016 1.00 40.61 141 ILE Z N 1
ATOM 813 C CA . ILE A 1 106 ? 10.182 29.556 50.688 1.00 51.42 141 ILE Z CA 1
ATOM 814 C C . ILE A 1 106 ? 10.530 31.024 50.945 1.00 48.44 141 ILE Z C 1
ATOM 815 O O . ILE A 1 106 ? 11.509 31.328 51.627 1.00 46.70 141 ILE Z O 1
ATOM 820 N N . LEU A 1 107 ? 9.693 31.913 50.415 1.00 44.57 142 LEU Z N 1
ATOM 821 C CA . LEU A 1 107 ? 9.809 33.346 50.622 1.00 46.84 142 LEU Z CA 1
ATOM 822 C C . LEU A 1 107 ? 9.747 33.770 52.100 1.00 49.72 142 LEU Z C 1
ATOM 823 O O . LEU A 1 107 ? 10.601 34.544 52.547 1.00 47.29 142 LEU Z O 1
ATOM 828 N N . ASN A 1 108 ? 8.773 33.255 52.855 1.00 46.44 143 ASN Z N 1
ATOM 829 C CA . ASN A 1 108 ? 8.622 33.614 54.273 1.00 49.68 143 ASN Z CA 1
ATOM 830 C C . ASN A 1 108 ? 9.910 33.447 55.072 1.00 49.09 143 ASN Z C 1
ATOM 831 O O . ASN A 1 108 ? 10.136 34.113 56.082 1.00 50.57 143 ASN Z O 1
ATOM 836 N N . THR A 1 109 ? 10.735 32.530 54.605 1.00 46.18 144 THR Z N 1
ATOM 837 C CA . THR A 1 109 ? 11.995 32.189 55.230 1.00 48.89 144 THR Z CA 1
ATOM 838 C C . THR A 1 109 ? 13.035 33.336 55.222 1.00 47.56 144 THR Z C 1
ATOM 839 O O . THR A 1 109 ? 13.910 33.408 56.102 1.00 45.28 144 THR Z O 1
ATOM 843 N N . LEU A 1 110 ? 12.913 34.232 54.241 1.00 44.23 145 LEU Z N 1
ATOM 844 C CA . LEU A 1 110 ? 13.974 35.160 53.875 1.00 47.77 145 LEU Z CA 1
ATOM 845 C C . LEU A 1 110 ? 14.003 36.466 54.671 1.00 46.48 145 LEU Z C 1
ATOM 846 O O . LEU A 1 110 ? 12.961 37.044 54.975 1.00 51.32 145 LEU Z O 1
ATOM 851 N N . ARG A 1 111 ? 15.210 36.921 54.992 1.00 43.07 146 ARG Z N 1
ATOM 852 C CA . ARG A 1 111 ? 15.444 38.317 55.356 1.00 49.01 146 ARG Z CA 1
ATOM 853 C C . ARG A 1 111 ? 14.977 39.182 54.188 1.00 43.45 146 ARG Z C 1
ATOM 854 O O . ARG A 1 111 ? 14.863 38.681 53.084 1.00 45.33 146 ARG Z O 1
ATOM 862 N N . PRO A 1 112 ? 14.688 40.472 54.429 1.00 44.99 147 PRO Z N 1
ATOM 863 C CA . PRO A 1 112 ? 14.241 41.386 53.363 1.00 45.69 147 PRO Z CA 1
ATOM 864 C C . PRO A 1 112 ? 15.147 41.416 52.130 1.00 48.06 147 PRO Z C 1
ATOM 865 O O . PRO A 1 112 ? 14.669 41.622 51.007 1.00 47.28 147 PRO Z O 1
ATOM 869 N N . ASP A 1 113 ? 16.442 41.212 52.322 1.00 45.76 148 ASP Z N 1
ATOM 870 C CA . ASP A 1 113 ? 17.338 41.179 51.182 1.00 48.18 148 ASP Z CA 1
ATOM 871 C C . ASP A 1 113 ? 17.733 39.754 50.796 1.00 46.68 148 ASP Z C 1
ATOM 872 O O . ASP A 1 113 ? 18.514 39.547 49.869 1.00 44.03 148 ASP Z O 1
ATOM 877 N N . GLY A 1 114 ? 17.149 38.778 51.490 1.00 42.98 149 GLY Z N 1
ATOM 878 C CA . GLY A 1 114 ? 17.382 37.377 51.201 1.00 43.04 149 GLY Z CA 1
ATOM 879 C C . GLY A 1 114 ? 16.988 36.992 49.785 1.00 48.51 149 GLY Z C 1
ATOM 880 O O . GLY A 1 114 ? 16.130 37.639 49.172 1.00 48.20 149 GLY Z O 1
ATOM 881 N N . ARG A 1 115 ? 17.612 35.941 49.256 1.00 41.18 150 ARG Z N 1
ATOM 882 C CA . ARG A 1 115 ? 17.304 35.514 47.890 1.00 47.07 150 ARG Z CA 1
ATOM 883 C C . ARG A 1 115 ? 16.990 34.029 47.893 1.00 41.38 150 ARG Z C 1
ATOM 884 O O . ARG A 1 115 ? 17.537 33.286 48.699 1.00 41.06 150 ARG Z O 1
ATOM 892 N N . ALA A 1 116 ? 16.102 33.596 47.000 1.00 41.18 151 ALA Z N 1
ATOM 893 C CA . ALA A 1 116 ? 15.758 32.178 46.890 1.00 40.74 151 ALA Z CA 1
ATOM 894 C C . ALA A 1 116 ? 15.982 31.658 45.474 1.00 41.82 151 ALA Z C 1
ATOM 895 O O . ALA A 1 116 ? 15.647 32.340 44.500 1.00 41.65 151 ALA Z O 1
ATOM 897 N N . LEU A 1 117 ? 16.563 30.463 45.369 1.00 36.24 152 LEU Z N 1
ATOM 898 C CA . LEU A 1 117 ? 16.609 29.727 44.106 1.00 40.34 152 LEU Z CA 1
ATOM 899 C C . LEU A 1 117 ? 15.532 28.637 44.115 1.00 42.47 152 LEU Z C 1
ATOM 900 O O . LEU A 1 117 ? 15.511 27.780 45.002 1.00 40.25 152 LEU Z O 1
ATOM 905 N N . ILE A 1 118 ? 14.649 28.654 43.131 1.00 39.43 153 ILE Z N 1
ATOM 906 C CA . ILE A 1 118 ? 13.652 27.600 43.005 1.00 43.42 153 ILE Z CA 1
ATOM 907 C C . ILE A 1 118 ? 13.862 26.934 41.649 1.00 42.93 153 ILE Z C 1
ATOM 908 O O . ILE A 1 118 ? 14.120 27.612 40.650 1.00 42.63 153 ILE Z O 1
ATOM 913 N N . TYR A 1 119 ? 13.751 25.611 41.624 1.00 40.68 154 TYR Z N 1
ATOM 914 C CA . TYR A 1 119 ? 14.206 24.809 40.495 1.00 40.68 154 TYR Z CA 1
ATOM 915 C C . TYR A 1 119 ? 13.159 23.715 40.278 1.00 39.30 154 TYR Z C 1
ATOM 916 O O . TYR A 1 119 ? 12.893 22.946 41.197 1.00 37.44 154 TYR Z O 1
ATOM 925 N N . VAL A 1 120 ? 12.519 23.688 39.104 1.00 41.90 155 VAL Z N 1
ATOM 926 C CA . VAL A 1 120 ? 11.429 22.735 38.833 1.00 42.10 155 VAL Z CA 1
ATOM 927 C C . VAL A 1 120 ? 11.502 22.092 37.443 1.00 43.10 155 VAL Z C 1
ATOM 928 O O . VAL A 1 120 ? 12.073 22.677 36.522 1.00 45.15 155 VAL Z O 1
ATOM 932 N N . TRP A 1 121 ? 10.918 20.899 37.291 1.00 41.37 156 TRP Z N 1
ATOM 933 C CA . TRP A 1 121 ? 10.837 20.246 35.971 1.00 47.99 156 TRP Z CA 1
ATOM 934 C C . TRP A 1 121 ? 10.020 21.013 34.952 1.00 46.27 156 TRP Z C 1
ATOM 935 O O . TRP A 1 121 ? 8.900 21.451 35.230 1.00 45.71 156 TRP Z O 1
ATOM 946 N N . ALA A 1 122 ? 10.565 21.128 33.751 1.00 46.49 157 ALA Z N 1
ATOM 947 C CA . ALA A 1 122 ? 9.908 21.897 32.712 1.00 51.90 157 ALA Z CA 1
ATOM 948 C C . ALA A 1 122 ? 9.037 20.990 31.850 1.00 52.43 157 ALA Z C 1
ATOM 949 O O . ALA A 1 122 ? 9.432 19.869 31.523 1.00 56.15 157 ALA Z O 1
ATOM 951 N N . LEU A 1 123 ? 7.851 21.488 31.503 1.00 50.53 158 LEU Z N 1
ATOM 952 C CA . LEU A 1 123 ? 7.016 20.880 30.476 1.00 54.65 158 LEU Z CA 1
ATOM 953 C C . LEU A 1 123 ? 7.775 20.798 29.161 1.00 60.66 158 LEU Z C 1
ATOM 954 O O . LEU A 1 123 ? 7.699 19.799 28.450 1.00 66.73 158 LEU Z O 1
ATOM 959 N N . GLU A 1 124 ? 8.537 21.840 28.850 1.00 61.24 159 GLU Z N 1
ATOM 960 C CA . GLU A 1 124 ? 9.211 21.940 27.558 1.00 69.12 159 GLU Z CA 1
ATOM 961 C C . GLU A 1 124 ? 10.365 20.941 27.432 1.00 69.09 159 GLU Z C 1
ATOM 962 O O . GLU A 1 124 ? 11.244 21.088 26.588 1.00 76.25 159 GLU Z O 1
ATOM 968 N N . GLN A 1 125 ? 10.341 19.923 28.281 1.00 71.78 160 GLN Z N 1
ATOM 969 C CA . GLN A 1 125 ? 11.370 18.892 28.308 1.00 73.73 160 GLN Z CA 1
ATOM 970 C C . GLN A 1 125 ? 11.669 18.311 26.923 1.00 72.79 160 GLN Z C 1
ATOM 971 O O . GLN A 1 125 ? 12.666 18.677 26.298 1.00 77.20 160 GLN Z O 1
ATOM 977 N N . ASP A 1 137 ? 0.433 17.731 28.260 1.00 64.06 172 ASP Z N 1
ATOM 978 C CA . ASP A 1 137 ? -0.122 17.642 29.613 1.00 70.22 172 ASP Z CA 1
ATOM 979 C C . ASP A 1 137 ? 0.931 17.829 30.689 1.00 63.80 172 ASP Z C 1
ATOM 980 O O . ASP A 1 137 ? 2.054 17.347 30.577 1.00 61.25 172 ASP Z O 1
ATOM 985 N N . GLN A 1 138 ? 0.543 18.525 31.744 1.00 60.94 173 GLN Z N 1
ATOM 986 C CA . GLN A 1 138 ? 1.499 19.032 32.709 1.00 58.08 173 GLN Z CA 1
ATOM 987 C C . GLN A 1 138 ? 1.553 18.196 33.956 1.00 56.09 173 GLN Z C 1
ATOM 988 O O . GLN A 1 138 ? 2.506 18.282 34.726 1.00 57.30 173 GLN Z O 1
ATOM 994 N N . ASP A 1 139 ? 0.499 17.421 34.174 1.00 57.53 174 ASP Z N 1
ATOM 995 C CA . ASP A 1 139 ? 0.405 16.533 35.329 1.00 57.01 174 ASP Z CA 1
ATOM 996 C C . ASP A 1 139 ? 0.699 15.071 34.935 1.00 55.48 174 ASP Z C 1
ATOM 997 O O . ASP A 1 139 ? -0.070 14.445 34.205 1.00 53.28 174 ASP Z O 1
ATOM 1002 N N . VAL A 1 140 ? 1.821 14.537 35.413 1.00 51.61 175 VAL Z N 1
ATOM 1003 C CA . VAL A 1 140 ? 2.267 13.224 34.973 1.00 44.74 175 VAL Z CA 1
ATOM 1004 C C . VAL A 1 140 ? 2.553 12.244 36.108 1.00 51.04 175 VAL Z C 1
ATOM 1005 O O . VAL A 1 140 ? 2.564 12.619 37.291 1.00 46.74 175 VAL Z O 1
ATOM 1009 N N . MET A 1 141 ? 2.750 10.981 35.711 1.00 52.04 176 MET Z N 1
ATOM 1010 C CA . MET A 1 141 ? 3.111 9.872 36.588 1.00 46.43 176 MET Z CA 1
ATOM 1011 C C . MET A 1 141 ? 4.510 9.396 36.276 1.00 49.15 176 MET Z C 1
ATOM 1012 O O . MET A 1 141 ? 4.828 9.137 35.116 1.00 50.15 176 MET Z O 1
ATOM 1017 N N . VAL A 1 142 ? 5.335 9.222 37.297 1.00 45.50 177 VAL Z N 1
ATOM 1018 C CA . VAL A 1 142 ? 6.713 8.824 37.062 1.00 46.01 177 VAL Z CA 1
ATOM 1019 C C . VAL A 1 142 ? 7.093 7.644 37.944 1.00 44.74 177 VAL Z C 1
ATOM 1020 O O . VAL A 1 142 ? 6.879 7.686 39.157 1.00 44.60 177 VAL Z O 1
ATOM 1024 N N . PRO A 1 143 ? 7.626 6.572 37.330 1.00 45.98 178 PRO Z N 1
ATOM 1025 C CA . PRO A 1 143 ? 8.120 5.412 38.071 1.00 43.11 178 PRO Z CA 1
ATOM 1026 C C . PRO A 1 143 ? 9.055 5.872 39.162 1.00 47.09 178 PRO Z C 1
ATOM 1027 O O . PRO A 1 143 ? 9.918 6.724 38.949 1.00 47.01 178 PRO Z O 1
ATOM 1031 N N . TRP A 1 144 ? 8.885 5.298 40.336 1.00 45.17 179 TRP Z N 1
ATOM 1032 C CA . TRP A 1 144 ? 9.585 5.776 41.492 1.00 44.77 179 TRP Z CA 1
ATOM 1033 C C . TRP A 1 144 ? 9.768 4.590 42.412 1.00 50.52 179 TRP Z C 1
ATOM 1034 O O . TRP A 1 144 ? 8.846 3.787 42.567 1.00 48.13 179 TRP Z O 1
ATOM 1045 N N . VAL A 1 145 ? 10.965 4.450 42.975 1.00 50.23 180 VAL Z N 1
ATOM 1046 C CA . VAL A 1 145 ? 11.296 3.300 43.805 1.00 45.88 180 VAL Z CA 1
ATOM 1047 C C . VAL A 1 145 ? 11.020 3.606 45.269 1.00 47.90 180 VAL Z C 1
ATOM 1048 O O . VAL A 1 145 ? 11.405 4.676 45.772 1.00 50.10 180 VAL Z O 1
ATOM 1052 N N . LYS A 1 146 ? 10.350 2.668 45.948 1.00 41.08 181 LYS Z N 1
ATOM 1053 C CA . LYS A 1 146 ? 10.002 2.860 47.344 1.00 41.97 181 LYS Z CA 1
ATOM 1054 C C . LYS A 1 146 ? 10.203 1.568 48.135 1.00 46.63 181 LYS Z C 1
ATOM 1055 O O . LYS A 1 146 ? 9.555 0.553 47.873 1.00 49.46 181 LYS Z O 1
ATOM 1061 N N . LYS A 1 147 ? 11.105 1.602 49.102 1.00 44.23 182 LYS Z N 1
ATOM 1062 C CA . LYS A 1 147 ? 11.298 0.461 49.990 1.00 52.49 182 LYS Z CA 1
ATOM 1063 C C . LYS A 1 147 ? 10.045 0.247 50.830 1.00 48.09 182 LYS Z C 1
ATOM 1064 O O . LYS A 1 147 ? 9.609 1.148 51.519 1.00 50.78 182 LYS Z O 1
ATOM 1070 N N . VAL A 1 148 ? 9.443 -0.933 50.748 1.00 50.85 183 VAL Z N 1
ATOM 1071 C CA . VAL A 1 148 ? 8.362 -1.258 51.666 1.00 54.66 183 VAL Z CA 1
ATOM 1072 C C . VAL A 1 148 ? 8.505 -2.720 52.077 1.00 54.76 183 VAL Z C 1
ATOM 1073 O O . VAL A 1 148 ? 8.607 -3.613 51.227 1.00 53.88 183 VAL Z O 1
ATOM 1077 N N . ASP A 1 149 ? 8.545 -2.927 53.395 1.00 51.83 184 ASP Z N 1
ATOM 1078 C CA . ASP A 1 149 ? 8.903 -4.208 54.012 1.00 58.82 184 ASP Z CA 1
ATOM 1079 C C . ASP A 1 149 ? 10.192 -4.789 53.420 1.00 58.32 184 ASP Z C 1
ATOM 1080 O O . ASP A 1 149 ? 10.257 -5.973 53.065 1.00 54.71 184 ASP Z O 1
ATOM 1085 N N . GLY A 1 150 ? 11.210 -3.948 53.294 1.00 54.48 185 GLY Z N 1
ATOM 1086 C CA . GLY A 1 150 ? 12.498 -4.402 52.798 1.00 59.53 185 GLY Z CA 1
ATOM 1087 C C . GLY A 1 150 ? 12.594 -4.618 51.297 1.00 55.84 185 GLY Z C 1
ATOM 1088 O O . GLY A 1 150 ? 13.695 -4.753 50.766 1.00 62.19 185 GLY Z O 1
ATOM 1089 N N . VAL A 1 151 ? 11.458 -4.655 50.609 1.00 52.29 186 VAL Z N 1
ATOM 1090 C CA . VAL A 1 151 ? 11.462 -4.820 49.157 1.00 49.45 186 VAL Z CA 1
ATOM 1091 C C . VAL A 1 151 ? 11.365 -3.477 48.448 1.00 51.32 186 VAL Z C 1
ATOM 1092 O O . VAL A 1 151 ? 10.539 -2.629 48.790 1.00 52.42 186 VAL Z O 1
ATOM 1096 N N . GLU A 1 152 ? 12.213 -3.269 47.454 1.00 56.02 187 GLU Z N 1
ATOM 1097 C CA . GLU A 1 152 ? 12.104 -2.055 46.660 1.00 51.24 187 GLU Z CA 1
ATOM 1098 C C . GLU A 1 152 ? 11.044 -2.231 45.549 1.00 51.56 187 GLU Z C 1
ATOM 1099 O O . GLU A 1 152 ? 11.271 -2.870 44.513 1.00 45.10 187 GLU Z O 1
ATOM 1105 N N . GLU A 1 153 ? 9.851 -1.697 45.824 1.00 50.92 188 GLU Z N 1
ATOM 1106 C CA . GLU A 1 153 ? 8.755 -1.711 44.861 1.00 44.93 188 GLU Z CA 1
ATOM 1107 C C . GLU A 1 153 ? 8.917 -0.570 43.897 1.00 44.27 188 GLU Z C 1
ATOM 1108 O O . GLU A 1 153 ? 9.585 0.410 44.192 1.00 45.74 188 GLU Z O 1
ATOM 1114 N N . VAL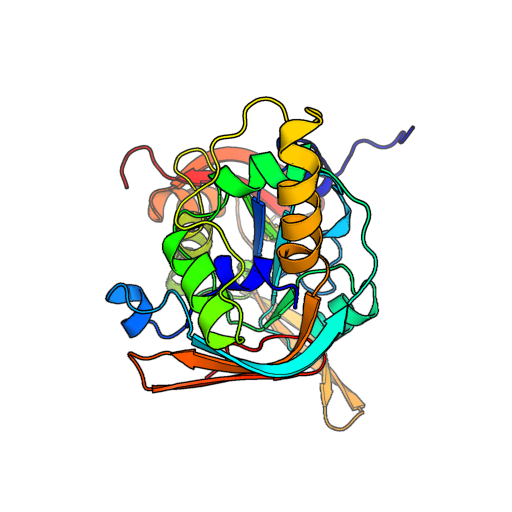 A 1 154 ? 8.295 -0.693 42.741 1.00 44.53 189 VAL Z N 1
ATOM 1115 C CA . VAL A 1 154 ? 8.236 0.421 41.821 1.00 45.94 189 VAL Z CA 1
ATOM 1116 C C . VAL A 1 154 ? 6.815 0.937 41.742 1.00 44.38 189 VAL Z C 1
ATOM 1117 O O . VAL A 1 154 ? 5.916 0.232 41.289 1.00 46.34 189 VAL Z O 1
ATOM 1121 N N . ARG A 1 155 ? 6.618 2.165 42.207 1.00 43.16 190 ARG Z N 1
ATOM 1122 C CA . ARG A 1 155 ? 5.316 2.791 42.184 1.00 37.27 190 ARG Z CA 1
ATOM 1123 C C . ARG A 1 155 ? 5.340 4.004 41.277 1.00 40.10 190 ARG Z C 1
ATOM 1124 O O . ARG A 1 155 ? 6.340 4.262 40.609 1.00 46.04 190 ARG Z O 1
ATOM 1132 N N . TYR A 1 156 ? 4.250 4.760 41.255 1.00 42.90 191 TYR Z N 1
ATOM 1133 C CA . TYR A 1 156 ? 4.203 6.010 40.492 1.00 47.61 191 TYR Z CA 1
ATOM 1134 C C . TYR A 1 156 ? 4.080 7.196 41.438 1.00 46.83 191 TYR Z C 1
ATOM 1135 O O . TYR A 1 156 ? 3.239 7.178 42.347 1.00 42.32 191 TYR Z O 1
ATOM 1144 N N . ARG A 1 157 ? 4.904 8.224 41.262 1.00 43.13 192 ARG Z N 1
ATOM 1145 C CA . ARG A 1 157 ? 4.658 9.411 42.072 1.00 48.07 192 ARG Z CA 1
ATOM 1146 C C . ARG A 1 157 ? 4.296 10.576 41.175 1.00 46.09 192 ARG Z C 1
ATOM 1147 O O . ARG A 1 157 ? 4.661 10.616 39.997 1.00 46.44 192 ARG Z O 1
ATOM 1155 N N . TYR A 1 158 ? 3.535 11.503 41.744 1.00 44.99 193 TYR Z N 1
ATOM 1156 C CA . TYR A 1 158 ? 3.044 12.665 41.014 1.00 45.59 193 TYR Z CA 1
ATOM 1157 C C . TYR A 1 158 ? 4.139 13.702 40.747 1.00 42.56 193 TYR Z C 1
ATOM 1158 O O . TYR A 1 158 ? 4.972 13.984 41.612 1.00 45.85 193 TYR Z O 1
ATOM 1167 N N . TYR A 1 159 ? 4.115 14.267 39.548 1.00 42.68 194 TYR Z N 1
ATOM 1168 C CA . TYR A 1 159 ? 4.941 15.430 39.189 1.00 50.14 194 TYR Z CA 1
ATOM 1169 C C . TYR A 1 159 ? 4.115 16.458 38.404 1.00 49.61 194 TYR Z C 1
ATOM 1170 O O . TYR A 1 159 ? 3.351 16.093 37.501 1.00 48.68 194 TYR Z O 1
ATOM 1179 N N . HIS A 1 160 ? 4.285 17.738 38.720 1.00 45.58 195 HIS Z N 1
ATOM 1180 C CA . HIS A 1 160 ? 3.778 18.782 37.846 1.00 48.21 195 HIS Z CA 1
ATOM 1181 C C . HIS A 1 160 ? 4.919 19.384 37.036 1.00 51.09 195 HIS Z C 1
ATOM 1182 O O . HIS A 1 160 ? 5.859 19.943 37.602 1.00 46.55 195 HIS Z O 1
ATOM 1189 N N . LEU A 1 161 ? 4.841 19.244 35.714 1.00 49.24 196 LEU Z N 1
ATOM 1190 C CA . LEU A 1 161 ? 5.762 19.902 34.799 1.00 44.17 196 LEU Z CA 1
ATOM 1191 C C . LEU A 1 161 ? 5.368 21.357 34.600 1.00 49.41 196 LEU Z C 1
ATOM 1192 O O . LEU A 1 161 ? 4.201 21.673 34.348 1.00 51.78 196 LEU Z O 1
ATOM 1197 N N . TYR A 1 162 ? 6.345 22.246 34.712 1.00 53.30 197 TYR Z N 1
ATOM 1198 C CA . TYR A 1 162 ? 6.082 23.678 34.629 1.00 49.48 197 TYR Z CA 1
ATOM 1199 C C . TYR A 1 162 ? 6.280 24.203 33.223 1.00 46.66 197 TYR Z C 1
ATOM 1200 O O . TYR A 1 162 ? 7.226 23.815 32.539 1.00 48.17 197 TYR Z O 1
ATOM 1209 N N . ARG A 1 163 ? 5.396 25.087 32.778 1.00 51.61 198 ARG Z N 1
ATOM 1210 C CA . ARG A 1 163 ? 5.629 25.734 31.482 1.00 58.14 198 ARG Z CA 1
ATOM 1211 C C . ARG A 1 163 ? 6.243 27.118 31.680 1.00 58.36 198 ARG Z C 1
ATOM 1212 O O . ARG A 1 163 ? 6.332 27.605 32.817 1.00 55.37 198 ARG Z O 1
ATOM 1220 N N . GLU A 1 164 ? 6.678 27.735 30.581 1.00 59.50 199 GLU Z N 1
ATOM 1221 C CA . GLU A 1 164 ? 7.291 29.063 30.634 1.00 61.29 199 GLU Z CA 1
ATOM 1222 C C . GLU A 1 164 ? 6.542 30.038 31.520 1.00 59.33 199 GLU Z C 1
ATOM 1223 O O . GLU A 1 164 ? 5.318 30.139 31.450 1.00 64.65 199 GLU Z O 1
ATOM 1229 N N . GLY A 1 165 ? 7.287 30.748 32.361 1.00 58.02 200 GLY Z N 1
ATOM 1230 C CA . GLY A 1 165 ? 6.734 31.831 33.151 1.00 54.25 200 GLY Z CA 1
ATOM 1231 C C . GLY A 1 165 ? 5.730 31.409 34.196 1.00 54.03 200 GLY Z C 1
ATOM 1232 O O . GLY A 1 165 ? 5.194 32.257 34.920 1.00 57.92 200 GLY Z O 1
ATOM 1233 N N . GLU A 1 166 ? 5.464 30.110 34.292 1.00 48.52 201 GLU Z N 1
ATOM 1234 C CA . GLU A 1 166 ? 4.524 29.637 35.301 1.00 56.64 201 GLU Z CA 1
ATOM 1235 C C . GLU A 1 166 ? 5.118 29.803 36.704 1.00 50.72 201 GLU Z C 1
ATOM 1236 O O . GLU A 1 166 ? 4.427 30.181 37.655 1.00 50.79 201 GLU Z O 1
ATOM 1242 N N . ILE A 1 167 ? 6.411 29.535 36.827 1.00 50.48 202 ILE Z N 1
ATOM 1243 C CA . ILE A 1 167 ? 7.069 29.646 38.124 1.00 52.02 202 ILE Z CA 1
ATOM 1244 C C . ILE A 1 167 ? 7.213 31.116 38.554 1.00 51.69 202 ILE Z C 1
ATOM 1245 O O . ILE A 1 167 ? 7.045 31.424 39.733 1.00 52.12 202 ILE Z O 1
ATOM 1250 N N . THR A 1 168 ? 7.471 32.029 37.612 1.00 51.54 203 THR Z N 1
ATOM 1251 C CA . THR A 1 168 ? 7.510 33.447 37.971 1.00 50.99 203 THR Z CA 1
ATOM 1252 C C . THR A 1 168 ? 6.110 33.899 38.389 1.00 53.27 203 THR Z C 1
ATOM 1253 O O . THR A 1 168 ? 5.970 34.720 39.307 1.00 56.27 203 THR Z O 1
ATOM 1257 N N . SER A 1 169 ? 5.078 33.342 37.748 1.00 51.71 204 SER Z N 1
ATOM 1258 C CA . SER A 1 169 ? 3.682 33.658 38.096 1.00 48.87 204 SER Z CA 1
ATOM 1259 C C . SER A 1 169 ? 3.385 33.280 39.522 1.00 50.67 204 SER Z C 1
ATOM 1260 O O . SER A 1 169 ? 2.808 34.057 40.277 1.00 53.00 204 SER Z O 1
ATOM 1263 N N . ASP A 1 170 ? 3.789 32.069 39.890 1.00 53.48 205 ASP Z N 1
ATOM 1264 C CA . ASP A 1 170 ? 3.577 31.570 41.237 1.00 55.56 205 ASP Z CA 1
ATOM 1265 C C . ASP A 1 170 ? 4.331 32.398 42.277 1.00 54.49 205 ASP Z C 1
ATOM 1266 O O . ASP A 1 170 ? 3.859 32.573 43.417 1.00 50.26 205 ASP Z O 1
ATOM 1271 N N . VAL A 1 171 ? 5.505 32.891 41.884 1.00 50.77 206 VAL Z N 1
ATOM 1272 C CA . VAL A 1 171 ? 6.315 33.737 42.754 1.00 54.36 206 VAL Z CA 1
ATOM 1273 C C . VAL A 1 171 ? 5.660 35.110 42.917 1.00 54.37 206 VAL Z C 1
ATOM 1274 O O . VAL A 1 171 ? 5.449 35.577 44.037 1.00 53.37 206 VAL Z O 1
ATOM 1278 N N . GLU A 1 172 ? 5.324 35.748 41.797 1.00 55.66 207 GLU Z N 1
ATOM 1279 C CA . GLU A 1 172 ? 4.657 37.053 41.839 1.00 56.50 207 GLU Z CA 1
ATOM 1280 C C . GLU A 1 172 ? 3.324 36.964 42.593 1.00 53.97 207 GLU Z C 1
ATOM 1281 O O . GLU A 1 172 ? 3.041 37.803 43.441 1.00 56.64 207 GLU Z O 1
ATOM 1287 N N . ALA A 1 173 ? 2.538 35.922 42.336 1.00 50.33 208 ALA Z N 1
ATOM 1288 C CA . ALA A 1 173 ? 1.285 35.717 43.074 1.00 54.57 208 ALA Z CA 1
ATOM 1289 C C . ALA A 1 173 ? 1.516 35.475 44.565 1.00 55.71 208 ALA Z C 1
ATOM 1290 O O . ALA A 1 173 ? 0.577 35.516 45.370 1.00 58.36 208 ALA Z O 1
ATOM 1292 N N . SER A 1 174 ? 2.758 35.217 44.954 1.00 58.26 209 SER Z N 1
ATOM 1293 C CA . SER A 1 174 ? 3.024 34.931 46.364 1.00 57.83 209 SER Z CA 1
ATOM 1294 C C . SER A 1 174 ? 3.558 36.166 47.040 1.00 57.99 209 SER Z C 1
ATOM 1295 O O . SER A 1 174 ? 3.697 36.214 48.243 1.00 61.35 209 SER Z O 1
ATOM 1298 N N . GLY A 1 175 ? 3.821 37.189 46.244 1.00 58.23 210 GLY Z N 1
ATOM 1299 C CA . GLY A 1 175 ? 4.286 38.454 46.764 1.00 56.81 210 GLY Z CA 1
ATOM 1300 C C . GLY A 1 175 ? 5.792 38.522 46.680 1.00 60.17 210 GLY Z C 1
ATOM 1301 O O . GLY A 1 175 ? 6.437 39.285 47.403 1.00 61.14 210 GLY Z O 1
ATOM 1302 N N . GLY A 1 176 ? 6.348 37.706 45.794 1.00 56.17 211 GLY Z N 1
ATOM 1303 C CA . GLY A 1 176 ? 7.768 37.713 45.551 1.00 50.86 211 GLY Z CA 1
ATOM 1304 C C . GLY A 1 176 ? 8.080 38.548 44.333 1.00 52.58 211 GLY Z C 1
ATOM 1305 O O . GLY A 1 176 ? 7.195 38.907 43.552 1.00 52.21 211 GLY Z O 1
ATOM 1306 N N . LYS A 1 177 ? 9.364 38.842 44.186 1.00 53.45 212 LYS Z N 1
ATOM 1307 C CA . LYS A 1 177 ? 9.911 39.562 43.055 1.00 48.47 212 LYS Z CA 1
ATOM 1308 C C . LYS A 1 177 ? 10.857 38.620 42.332 1.00 52.77 212 LYS Z C 1
ATOM 1309 O O . LYS A 1 177 ? 11.692 37.972 42.976 1.00 52.41 212 LYS Z O 1
ATOM 1315 N N . VAL A 1 178 ? 10.742 38.537 41.011 1.00 47.33 213 VAL Z N 1
ATOM 1316 C CA . VAL A 1 178 ? 11.637 37.688 40.240 1.00 50.11 213 VAL Z CA 1
ATOM 1317 C C . VAL A 1 178 ? 12.877 38.467 39.794 1.00 51.68 213 VAL Z C 1
ATOM 1318 O O . VAL A 1 178 ? 12.774 39.504 39.137 1.00 57.09 213 VAL Z O 1
ATOM 1322 N N . LEU A 1 179 ? 14.051 37.956 40.150 1.00 50.94 214 LEU Z N 1
ATOM 1323 C CA . LEU A 1 179 ? 15.311 38.636 39.873 1.00 45.97 214 LEU Z CA 1
ATOM 1324 C C . LEU A 1 179 ? 15.969 38.123 38.595 1.00 47.23 214 LEU Z C 1
ATOM 1325 O O . LEU A 1 179 ? 16.517 38.881 37.818 1.00 51.17 214 LEU Z O 1
ATOM 1330 N N . GLU A 1 180 ? 15.933 36.816 38.391 1.00 52.42 215 GLU Z N 1
ATOM 1331 C CA . GLU A 1 180 ? 16.509 36.223 37.193 1.00 48.92 215 GLU Z CA 1
ATOM 1332 C C . GLU A 1 180 ? 15.829 34.874 36.924 1.00 47.28 215 GLU Z C 1
ATOM 1333 O O . GLU A 1 180 ? 15.371 34.201 37.855 1.00 42.14 215 GLU Z O 1
ATOM 1339 N N . THR A 1 181 ? 15.755 34.498 35.650 1.00 48.91 216 THR Z N 1
ATOM 1340 C CA . THR A 1 181 ? 15.119 33.254 35.223 1.00 44.47 216 THR Z CA 1
ATOM 1341 C C . THR A 1 181 ? 16.006 32.574 34.215 1.00 46.38 216 THR Z C 1
ATOM 1342 O O . THR A 1 181 ? 16.723 33.236 33.474 1.00 51.83 216 THR Z O 1
ATOM 1346 N N . GLY A 1 182 ? 15.977 31.251 34.183 1.00 48.94 217 GLY Z N 1
ATOM 1347 C CA . GLY A 1 182 ? 16.756 30.512 33.210 1.00 46.45 217 GLY Z CA 1
ATOM 1348 C C . GLY A 1 182 ? 16.193 29.128 32.994 1.00 51.68 217 GLY Z C 1
ATOM 1349 O O . GLY A 1 182 ? 15.164 28.746 33.576 1.00 52.24 217 GLY Z O 1
ATOM 1350 N N . TYR A 1 183 ? 16.879 28.371 32.152 1.00 53.43 218 TYR Z N 1
ATOM 1351 C CA . TYR A 1 183 ? 16.509 27.000 31.858 1.00 52.57 218 TYR Z CA 1
ATOM 1352 C C . TYR A 1 183 ? 17.769 26.161 31.945 1.00 50.84 218 TYR Z C 1
ATOM 1353 O O . TYR A 1 183 ? 18.828 26.582 31.483 1.00 59.04 218 TYR Z O 1
ATOM 1362 N N . GLU A 1 184 ? 17.664 24.983 32.543 1.00 49.07 219 GLU Z N 1
ATOM 1363 C CA . GLU A 1 184 ? 18.813 24.105 32.666 1.00 50.32 219 GLU Z CA 1
ATOM 1364 C C . GLU A 1 184 ? 18.412 22.644 32.699 1.00 51.45 219 GLU Z C 1
ATOM 1365 O O . GLU A 1 184 ? 17.654 22.230 33.576 1.00 51.76 219 GLU Z O 1
ATOM 1371 N N . LYS A 1 185 ? 18.926 21.871 31.746 1.00 53.18 220 LYS Z N 1
ATOM 1372 C CA . LYS A 1 185 ? 18.726 20.421 31.725 1.00 55.82 220 LYS Z CA 1
ATOM 1373 C C . LYS A 1 185 ? 17.267 20.056 32.005 1.00 59.46 220 LYS Z C 1
ATOM 1374 O O . LYS A 1 185 ? 16.978 19.381 33.000 1.00 60.75 220 LYS Z O 1
ATOM 1380 N N . ASP A 1 186 ? 16.357 20.556 31.167 1.00 59.68 221 ASP Z N 1
ATOM 1381 C CA . ASP A 1 186 ? 14.926 20.257 31.270 1.00 59.66 221 ASP Z CA 1
ATOM 1382 C C . ASP A 1 186 ? 14.272 20.789 32.547 1.00 55.12 221 ASP Z C 1
ATOM 1383 O O . ASP A 1 186 ? 13.233 20.282 32.980 1.00 51.66 221 ASP Z O 1
ATOM 1388 N N . ASN A 1 187 ? 14.872 21.815 33.143 1.00 52.75 222 ASN Z N 1
ATOM 1389 C CA . ASN A 1 187 ? 14.287 22.454 34.316 1.00 46.55 222 ASN Z CA 1
ATOM 1390 C C . ASN A 1 187 ? 14.170 23.945 34.132 1.00 49.34 222 ASN Z C 1
ATOM 1391 O O . ASN A 1 187 ? 15.004 24.566 33.460 1.00 46.83 222 ASN Z O 1
ATOM 1396 N N . TRP A 1 188 ? 13.120 24.503 34.727 1.00 45.67 223 TRP Z N 1
ATOM 1397 C CA . TRP A 1 188 ? 12.988 25.940 34.922 1.00 45.44 223 TRP Z CA 1
ATOM 1398 C C . TRP A 1 188 ? 13.604 26.312 36.257 1.00 48.36 223 TRP Z C 1
ATOM 1399 O O . TRP A 1 188 ? 13.426 25.587 37.250 1.00 44.66 223 TRP Z O 1
ATOM 1410 N N . TRP A 1 189 ? 14.333 27.424 36.296 1.00 46.10 224 TRP Z N 1
ATOM 1411 C CA . TRP A 1 189 ? 14.742 27.972 37.578 1.00 41.08 224 TRP Z CA 1
ATOM 1412 C C . TRP A 1 189 ? 14.468 29.467 37.684 1.00 44.23 224 TRP Z C 1
ATOM 1413 O O . TRP A 1 189 ? 14.384 30.183 36.699 1.00 44.89 224 TRP Z O 1
ATOM 1424 N N . VAL A 1 190 ? 14.338 29.931 38.912 1.00 47.11 225 VAL Z N 1
ATOM 1425 C CA . VAL A 1 190 ? 14.120 31.332 39.171 1.00 44.03 225 VAL Z CA 1
ATOM 1426 C C . VAL A 1 190 ? 14.901 31.712 40.427 1.00 43.14 225 VAL Z C 1
ATOM 1427 O O . VAL A 1 190 ? 14.904 30.964 41.408 1.00 40.53 225 VAL Z O 1
ATOM 1431 N N . VAL A 1 191 ? 15.612 32.836 40.389 1.00 45.01 226 VAL Z N 1
ATOM 1432 C CA . VAL A 1 191 ? 16.052 33.464 41.634 1.00 42.21 226 VAL Z CA 1
ATOM 1433 C C . VAL A 1 191 ? 15.052 34.542 41.991 1.00 41.56 226 VAL Z C 1
ATOM 1434 O O . VAL A 1 191 ? 14.798 35.436 41.193 1.00 46.59 226 VAL Z O 1
ATOM 1438 N N . ALA A 1 192 ? 14.493 34.462 43.188 1.00 40.19 227 ALA Z N 1
ATOM 1439 C CA . ALA A 1 192 ? 13.460 35.391 43.615 1.00 42.77 227 ALA Z CA 1
ATOM 1440 C C . ALA A 1 192 ? 13.754 35.891 45.015 1.00 46.22 227 ALA Z C 1
ATOM 1441 O O . ALA A 1 192 ? 14.550 35.285 45.736 1.00 44.24 227 ALA Z O 1
ATOM 1443 N N . LYS A 1 193 ? 13.116 37.002 45.387 1.00 48.88 228 LYS Z N 1
ATOM 1444 C CA . LYS A 1 193 ? 13.207 37.544 46.739 1.00 48.85 228 LYS Z CA 1
ATOM 1445 C C . LYS A 1 193 ? 11.833 38.012 47.149 1.00 48.91 228 LYS Z C 1
ATOM 1446 O O . LYS A 1 193 ? 10.918 38.035 46.327 1.00 51.57 228 LYS Z O 1
ATOM 1452 N N . ARG A 1 194 ? 11.674 38.394 48.408 1.00 48.66 229 ARG Z N 1
ATOM 1453 C CA . ARG A 1 194 ? 10.423 39.027 48.820 1.00 58.30 229 ARG Z CA 1
ATOM 1454 C C . ARG A 1 194 ? 10.096 40.257 47.968 1.00 58.19 229 ARG Z C 1
ATOM 1455 O O . ARG A 1 194 ? 10.995 40.912 47.429 1.00 53.69 229 ARG Z O 1
ATOM 1463 N N . GLY A 1 195 ? 8.808 40.549 47.833 1.00 56.07 230 GLY Z N 1
ATOM 1464 C CA . GLY A 1 195 ? 8.381 41.737 47.120 1.00 62.08 230 GLY Z CA 1
ATOM 1465 C C . GLY A 1 195 ? 8.614 42.935 48.015 1.00 71.81 230 GLY Z C 1
ATOM 1466 O O . GLY A 1 195 ? 8.588 42.805 49.249 1.00 75.16 230 GLY Z O 1
ATOM 1467 N N . ASP A 1 196 ? 8.833 44.099 47.403 1.00 75.75 231 ASP Z N 1
ATOM 1468 C CA . ASP A 1 196 ? 9.164 45.324 48.143 1.00 82.69 231 ASP Z CA 1
ATOM 1469 C C . ASP A 1 196 ? 8.051 45.781 49.105 1.00 83.73 231 ASP Z C 1
ATOM 1470 O O . ASP A 1 196 ? 8.204 46.784 49.806 1.00 80.64 231 ASP Z O 1
ATOM 1475 N N . ASP A 1 197 ? 6.948 45.030 49.132 1.00 88.18 232 ASP Z N 1
ATOM 1476 C CA . ASP A 1 197 ? 5.875 45.187 50.116 1.00 85.60 232 ASP Z CA 1
ATOM 1477 C C . ASP A 1 197 ? 6.167 44.357 51.368 1.00 87.65 232 ASP Z C 1
ATOM 1478 O O . ASP A 1 197 ? 7.163 44.601 52.066 1.00 91.61 232 ASP Z O 1
ATOM 1483 N N . TRP A 1 198 ? 5.290 43.387 51.638 1.00 78.86 233 TRP Z N 1
ATOM 1484 C CA . TRP A 1 198 ? 5.449 42.433 52.738 1.00 80.96 233 TRP Z CA 1
ATOM 1485 C C . TRP A 1 198 ? 5.107 43.036 54.099 1.00 80.53 233 TRP Z C 1
ATOM 1486 O O . TRP A 1 198 ? 4.989 44.253 54.247 1.00 85.04 233 TRP Z O 1
ATOM 1497 N N . MET B 2 1 ? 22.911 17.509 65.461 1.00 66.70 1 MET M N 1
ATOM 1498 C CA . MET B 2 1 ? 22.108 18.572 66.067 1.00 62.05 1 MET M CA 1
ATOM 1499 C C . MET B 2 1 ? 22.994 19.474 66.929 1.00 65.66 1 MET M C 1
ATOM 1500 O O . MET B 2 1 ? 23.098 19.307 68.151 1.00 64.80 1 MET M O 1
ATOM 1505 N N . LYS B 2 2 ? 23.663 20.412 66.259 1.00 63.76 2 LYS M N 1
ATOM 1506 C CA . LYS B 2 2 ? 24.457 21.439 66.925 1.00 60.61 2 LYS M CA 1
ATOM 1507 C C . LYS B 2 2 ? 23.542 22.356 67.726 1.00 57.89 2 LYS M C 1
ATOM 1508 O O . LYS B 2 2 ? 22.392 22.588 67.333 1.00 58.96 2 LYS M O 1
ATOM 1514 N N . PHE B 2 3 ? 24.043 22.853 68.854 1.00 57.40 3 PHE M N 1
ATOM 1515 C CA . PHE B 2 3 ? 23.266 23.743 69.721 1.00 57.40 3 PHE M CA 1
ATOM 1516 C C . PHE B 2 3 ? 22.779 24.970 68.954 1.00 55.38 3 PHE M C 1
ATOM 1517 O O . PHE B 2 3 ? 21.636 25.418 69.125 1.00 53.50 3 PHE M O 1
ATOM 1525 N N . LEU B 2 4 ? 23.660 25.502 68.109 1.00 53.09 4 LEU M N 1
ATOM 1526 C CA . LEU B 2 4 ? 23.341 26.646 67.266 1.00 54.93 4 LEU M CA 1
ATOM 1527 C C . LEU B 2 4 ? 21.993 26.480 66.557 1.00 54.80 4 LEU M C 1
ATOM 1528 O O . LEU B 2 4 ? 21.136 27.379 66.604 1.00 54.06 4 LEU M O 1
ATOM 1533 N N . THR B 2 5 ? 21.806 25.314 65.942 1.00 50.17 5 THR M N 1
ATOM 1534 C CA . THR B 2 5 ? 20.589 24.983 65.200 1.00 48.97 5 THR M CA 1
ATOM 1535 C C . THR B 2 5 ? 19.312 25.226 66.004 1.00 51.62 5 THR M C 1
ATOM 1536 O O . THR B 2 5 ? 18.268 25.560 65.432 1.00 49.42 5 THR M O 1
ATOM 1540 N N . SER B 2 6 ? 19.397 25.083 67.328 1.00 49.55 6 SER M N 1
ATOM 1541 C CA . SER B 2 6 ? 18.257 25.388 68.186 1.00 50.67 6 SER M CA 1
ATOM 1542 C C . SER B 2 6 ? 17.711 26.773 67.877 1.00 49.05 6 SER M C 1
ATOM 1543 O O . SER B 2 6 ? 16.519 27.019 67.985 1.00 54.04 6 SER M O 1
ATOM 1546 N N . ASN B 2 7 ? 18.598 27.680 67.492 1.00 52.59 7 ASN M N 1
ATOM 1547 C CA . ASN B 2 7 ? 18.212 29.064 67.264 1.00 52.16 7 ASN M CA 1
ATOM 1548 C C . ASN B 2 7 ? 17.558 29.256 65.900 1.00 52.27 7 ASN M C 1
ATOM 1549 O O . ASN B 2 7 ? 17.092 30.353 65.579 1.00 52.11 7 ASN M O 1
ATOM 1554 N N . PHE B 2 8 ? 17.511 28.189 65.101 1.00 52.30 8 PHE M N 1
ATOM 1555 C CA . PHE B 2 8 ? 17.001 28.292 63.735 1.00 52.01 8 PHE M CA 1
ATOM 1556 C C . PHE B 2 8 ? 15.884 27.307 63.459 1.00 55.59 8 PHE M C 1
ATOM 1557 O O . PHE B 2 8 ? 15.628 26.924 62.310 1.00 48.78 8 PHE M O 1
ATOM 1565 N N . VAL B 2 9 ? 15.192 26.940 64.530 1.00 57.35 9 VAL M N 1
ATOM 1566 C CA . VAL B 2 9 ? 14.251 25.836 64.505 1.00 55.63 9 VAL M CA 1
ATOM 1567 C C . VAL B 2 9 ? 13.058 26.165 65.386 1.00 60.75 9 VAL M C 1
ATOM 1568 O O . VAL B 2 9 ? 13.218 26.693 66.492 1.00 63.59 9 VAL M O 1
ATOM 1572 N N . GLN B 2 10 ? 11.859 25.879 64.896 1.00 61.48 10 GLN M N 1
ATOM 1573 C CA . GLN B 2 10 ? 10.655 26.159 65.671 1.00 61.80 10 GLN M CA 1
ATOM 1574 C C . GLN B 2 10 ? 9.554 25.108 65.426 1.00 65.44 10 GLN M C 1
ATOM 1575 O O . GLN B 2 10 ? 9.653 24.290 64.510 1.00 63.81 10 GLN M O 1
ATOM 1581 N N . CYS B 2 11 ? 8.516 25.130 66.259 1.00 67.37 11 CYS M N 1
ATOM 1582 C CA . CYS B 2 11 ? 7.399 24.198 66.130 1.00 67.15 11 CYS M CA 1
ATOM 1583 C C . CYS B 2 11 ? 6.713 24.380 64.788 1.00 67.25 11 CYS M C 1
ATOM 1584 O O . CYS B 2 11 ? 6.583 25.514 64.310 1.00 67.71 11 CYS M O 1
ATOM 1587 N N . ALA B 2 12 ? 6.267 23.272 64.193 1.00 66.60 12 ALA M N 1
ATOM 1588 C CA . ALA B 2 12 ? 5.697 23.299 62.842 1.00 61.42 12 ALA M CA 1
ATOM 1589 C C . ALA B 2 12 ? 4.183 23.475 62.827 1.00 65.18 12 ALA M C 1
ATOM 1590 O O . ALA B 2 12 ? 3.577 23.566 61.753 1.00 65.98 12 ALA M O 1
ATOM 1592 N N . SER B 2 13 ? 3.570 23.521 64.008 1.00 70.77 13 SER M N 1
ATOM 1593 C CA . SER B 2 13 ? 2.120 23.687 64.102 1.00 70.54 13 SER M CA 1
ATOM 1594 C C . SER B 2 13 ? 1.698 25.039 63.563 1.00 67.94 13 SER M C 1
ATOM 1595 O O . SER B 2 13 ? 2.193 26.068 64.010 1.00 71.06 13 SER M O 1
ATOM 1598 N N . LYS B 2 14 ? 0.776 25.032 62.610 1.00 67.17 14 LYS M N 1
ATOM 1599 C CA . LYS B 2 14 ? 0.363 26.249 61.926 1.00 66.10 14 LYS M CA 1
ATOM 1600 C C . LYS B 2 14 ? -0.144 27.298 62.918 1.00 76.44 14 LYS M C 1
ATOM 1601 O O . LYS B 2 14 ? -0.035 28.495 62.675 1.00 76.22 14 LYS M O 1
ATOM 1607 N N . GLN B 2 15 ? -0.680 26.849 64.050 1.00 83.11 15 GLN M N 1
ATOM 1608 C CA . GLN B 2 15 ? -1.251 27.777 65.025 1.00 78.61 15 GLN M CA 1
ATOM 1609 C C . GLN B 2 15 ? -0.174 28.480 65.843 1.00 72.74 15 GLN M C 1
ATOM 1610 O O . GLN B 2 15 ? -0.211 29.697 65.989 1.00 75.45 15 GLN M O 1
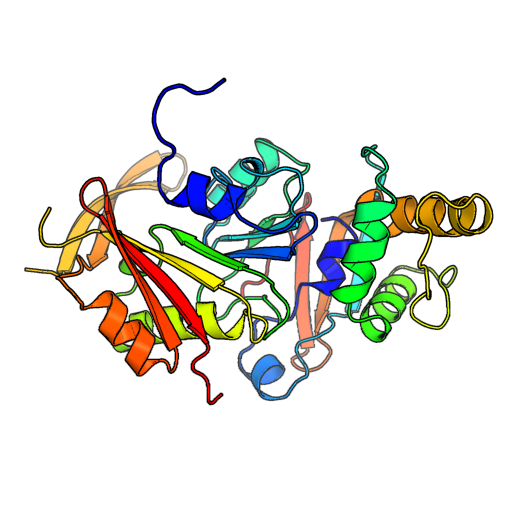ATOM 1616 N N . CYS B 2 16 ? 0.782 27.722 66.372 1.00 72.17 16 CYS M N 1
ATOM 1617 C CA . CYS B 2 16 ? 1.894 28.306 67.123 1.00 77.04 16 CYS M CA 1
ATOM 1618 C C . CYS B 2 16 ? 2.726 29.268 66.274 1.00 76.85 16 CYS M C 1
ATOM 1619 O O . CYS B 2 16 ? 3.301 30.239 66.780 1.00 78.51 16 CYS M O 1
ATOM 1622 N N . VAL B 2 17 ? 2.798 28.978 64.980 1.00 75.53 17 VAL M N 1
ATOM 1623 C CA . VAL B 2 17 ? 3.512 29.821 64.039 1.00 72.13 17 VAL M CA 1
ATOM 1624 C C . VAL B 2 17 ? 2.686 31.060 63.740 1.00 71.96 17 VAL M C 1
ATOM 1625 O O . VAL B 2 17 ? 3.202 32.170 63.712 1.00 76.56 17 VAL M O 1
ATOM 1629 N N . SER B 2 18 ? 1.394 30.864 63.535 1.00 74.10 18 SER M N 1
ATOM 1630 C CA . SER B 2 18 ? 0.479 31.968 63.285 1.00 76.95 18 SER M CA 1
ATOM 1631 C C . SER B 2 18 ? 0.415 32.964 64.455 1.00 77.02 18 SER M C 1
ATOM 1632 O O . SER B 2 18 ? 0.193 34.160 64.262 1.00 74.01 18 SER M O 1
ATOM 1635 N N . SER B 2 19 ? 0.624 32.462 65.665 1.00 79.59 19 SER M N 1
ATOM 1636 C CA . SER B 2 19 ? 0.431 33.254 66.878 1.00 82.58 19 SER M CA 1
ATOM 1637 C C . SER B 2 19 ? 1.750 33.588 67.583 1.00 85.37 19 SER M C 1
ATOM 1638 O O . SER B 2 19 ? 1.771 33.922 68.780 1.00 82.07 19 SER M O 1
ATOM 1641 N N . GLY B 2 20 ? 2.844 33.484 66.835 1.00 81.21 20 GLY M N 1
ATOM 1642 C CA . GLY B 2 20 ? 4.159 33.828 67.340 1.00 77.39 20 GLY M CA 1
ATOM 1643 C C . GLY B 2 20 ? 4.558 33.075 68.591 1.00 75.39 20 GLY M C 1
ATOM 1644 O O . GLY B 2 20 ? 5.196 33.634 69.482 1.00 72.33 20 GLY M O 1
ATOM 1645 N N . ASN B 2 21 ? 4.186 31.803 68.661 1.00 73.98 21 ASN M N 1
ATOM 1646 C CA . ASN B 2 21 ? 4.539 30.982 69.814 1.00 75.61 21 ASN M CA 1
ATOM 1647 C C . ASN B 2 21 ? 5.402 29.786 69.438 1.00 74.67 21 ASN M C 1
ATOM 1648 O O . ASN B 2 21 ? 5.799 28.995 70.297 1.00 72.07 21 ASN M O 1
ATOM 1653 N N . ALA B 2 22 ? 5.702 29.664 68.151 1.00 76.62 22 ALA M N 1
ATOM 1654 C CA . ALA B 2 22 ? 6.488 28.539 67.665 1.00 71.08 22 ALA M CA 1
ATOM 1655 C C . ALA B 2 22 ? 7.912 28.604 68.186 1.00 63.78 22 ALA M C 1
ATOM 1656 O O . ALA B 2 22 ? 8.505 27.580 68.511 1.00 64.53 22 ALA M O 1
ATOM 1658 N N . PHE B 2 23 ? 8.453 29.816 68.275 1.00 66.93 23 PHE M N 1
ATOM 1659 C CA . PHE B 2 23 ? 9.876 30.000 68.564 1.00 64.84 23 PHE M CA 1
ATOM 1660 C C . PHE B 2 23 ? 10.125 30.794 69.837 1.00 64.56 23 PHE M C 1
ATOM 1661 O O . PHE B 2 23 ? 9.520 31.853 70.042 1.00 64.11 23 PHE M O 1
ATOM 1669 N N . PRO B 2 24 ? 11.032 30.300 70.690 1.00 60.91 24 PRO M N 1
ATOM 1670 C CA . PRO B 2 24 ? 11.797 29.050 70.582 1.00 64.62 24 PRO M CA 1
ATOM 1671 C C . PRO B 2 24 ? 11.177 27.841 71.281 1.00 71.59 24 PRO M C 1
ATOM 1672 O O . PRO B 2 24 ? 10.415 27.995 72.234 1.00 66.34 24 PRO M O 1
ATOM 1676 N N . LEU B 2 25 ? 11.544 26.647 70.822 1.00 73.53 25 LEU M N 1
ATOM 1677 C CA . LEU B 2 25 ? 11.186 25.412 71.502 1.00 72.27 25 LEU M CA 1
ATOM 1678 C C . LEU B 2 25 ? 12.050 25.246 72.738 1.00 76.28 25 LEU M C 1
ATOM 1679 O O . LEU B 2 25 ? 13.234 25.577 72.724 1.00 76.17 25 LEU M O 1
ATOM 1684 N N . THR B 2 26 ? 11.471 24.702 73.798 1.00 78.74 26 THR M N 1
ATOM 1685 C CA . THR B 2 26 ? 12.236 24.446 75.009 1.00 80.21 26 THR M CA 1
ATOM 1686 C C . THR B 2 26 ? 12.850 23.035 74.957 1.00 76.29 26 THR M C 1
ATOM 1687 O O . THR B 2 26 ? 12.178 22.067 74.595 1.00 76.01 26 THR M O 1
ATOM 1691 N N . PHE B 2 27 ? 14.133 22.938 75.299 1.00 75.22 27 PHE M N 1
ATOM 1692 C CA . PHE B 2 27 ? 14.948 21.750 75.007 1.00 75.06 27 PHE M CA 1
ATOM 1693 C C . PHE B 2 27 ? 15.395 20.956 76.240 1.00 79.93 27 PHE M C 1
ATOM 1694 O O . PHE B 2 27 ? 15.808 21.541 77.238 1.00 82.11 27 PHE M O 1
ATOM 1702 N N . SER B 2 28 ? 15.355 19.628 76.157 1.00 77.52 28 SER M N 1
ATOM 1703 C CA . SER B 2 28 ? 15.990 18.772 77.165 1.00 76.49 28 SER M CA 1
ATOM 1704 C C . SER B 2 28 ? 16.852 17.763 76.437 1.00 74.50 28 SER M C 1
ATOM 1705 O O . SER B 2 28 ? 16.508 17.346 75.337 1.00 79.75 28 SER M O 1
ATOM 1708 N N . ALA B 2 29 ? 17.967 17.364 77.031 1.00 73.84 29 ALA M N 1
ATOM 1709 C CA . ALA B 2 29 ? 18.866 16.439 76.345 1.00 76.59 29 ALA M CA 1
ATOM 1710 C C . ALA B 2 29 ? 19.153 15.173 77.152 1.00 83.28 29 ALA M C 1
ATOM 1711 O O . ALA B 2 29 ? 19.849 15.223 78.170 1.00 85.32 29 ALA M O 1
ATOM 1713 N N . LEU B 2 30 ? 18.632 14.037 76.695 1.00 79.05 30 LEU M N 1
ATOM 1714 C CA . LEU B 2 30 ? 18.948 12.769 77.345 1.00 81.04 30 LEU M CA 1
ATOM 1715 C C . LEU B 2 30 ? 20.398 12.391 77.082 1.00 78.94 30 LEU M C 1
ATOM 1716 O O . LEU B 2 30 ? 21.001 11.650 77.855 1.00 85.24 30 LEU M O 1
ATOM 1721 N N . GLU B 2 31 ? 20.965 12.905 75.997 1.00 75.16 31 GLU M N 1
ATOM 1722 C CA . GLU B 2 31 ? 22.362 12.624 75.688 1.00 79.25 31 GLU M CA 1
ATOM 1723 C C . GLU B 2 31 ? 23.021 13.766 74.907 1.00 82.32 31 GLU M C 1
ATOM 1724 O O . GLU B 2 31 ? 22.329 14.528 74.227 1.00 81.35 31 GLU M O 1
ATOM 1730 N N . MET B 2 32 ? 24.349 13.879 75.014 1.00 78.29 32 MET M N 1
ATOM 1731 C CA . MET B 2 32 ? 25.132 14.900 74.307 1.00 71.04 32 MET M CA 1
ATOM 1732 C C . MET B 2 32 ? 26.528 14.406 73.960 1.00 76.04 32 MET M C 1
ATOM 1733 O O . MET B 2 32 ? 26.958 13.373 74.447 1.00 83.30 32 MET M O 1
ATOM 1738 N N . VAL B 2 33 ? 27.238 15.172 73.136 1.00 75.95 33 VAL M N 1
ATOM 1739 C CA . VAL B 2 33 ? 28.564 14.809 72.634 1.00 75.22 33 VAL M CA 1
ATOM 1740 C C . VAL B 2 33 ? 29.311 16.106 72.303 1.00 78.47 33 VAL M C 1
ATOM 1741 O O . VAL B 2 33 ? 28.684 17.146 72.104 1.00 78.89 33 VAL M O 1
ATOM 1745 N N . GLN B 2 34 ? 30.638 16.063 72.283 1.00 73.15 34 GLN M N 1
ATOM 1746 C CA . GLN B 2 34 ? 31.416 17.154 71.730 1.00 72.90 34 GLN M CA 1
ATOM 1747 C C . GLN B 2 34 ? 32.063 16.639 70.447 1.00 77.94 34 GLN M C 1
ATOM 1748 O O . GLN B 2 34 ? 32.679 15.573 70.453 1.00 79.44 34 GLN M O 1
ATOM 1754 N N . GLN B 2 35 ? 31.898 17.343 69.332 1.00 77.24 35 GLN M N 1
ATOM 1755 C CA . GLN B 2 35 ? 32.646 16.940 68.149 1.00 77.75 35 GLN M CA 1
ATOM 1756 C C . GLN B 2 35 ? 33.480 18.111 67.637 1.00 75.89 35 GLN M C 1
ATOM 1757 O O . GLN B 2 35 ? 32.973 19.164 67.259 1.00 66.35 35 GLN M O 1
ATOM 1763 N N . GLU B 2 36 ? 34.787 17.886 67.714 1.00 77.84 36 GLU M N 1
ATOM 1764 C CA . GLU B 2 36 ? 35.824 18.685 67.092 1.00 76.45 36 GLU M CA 1
ATOM 1765 C C . GLU B 2 36 ? 35.341 19.403 65.833 1.00 79.40 36 GLU M C 1
ATOM 1766 O O . GLU B 2 36 ? 34.794 18.783 64.914 1.00 81.35 36 GLU M O 1
ATOM 1772 N N . ALA B 2 37 ? 35.539 20.713 65.794 1.00 77.50 37 ALA M N 1
ATOM 1773 C CA . ALA B 2 37 ? 35.242 21.481 64.600 1.00 72.00 37 ALA M CA 1
ATOM 1774 C C . ALA B 2 37 ? 36.229 22.616 64.527 1.00 71.37 37 ALA M C 1
ATOM 1775 O O . ALA B 2 37 ? 36.612 23.169 65.556 1.00 72.24 37 ALA M O 1
ATOM 1777 N N . GLU B 2 38 ? 36.653 22.933 63.310 1.00 67.79 38 GLU M N 1
ATOM 1778 C CA . GLU B 2 38 ? 37.572 24.033 63.041 1.00 67.23 38 GLU M CA 1
ATOM 1779 C C . GLU B 2 38 ? 37.059 25.345 63.650 1.00 66.04 38 GLU M C 1
ATOM 1780 O O . GLU B 2 38 ? 35.864 25.624 63.595 1.00 67.56 38 GLU M O 1
ATOM 1786 N N . PHE B 2 39 ? 37.953 26.129 64.250 1.00 66.88 39 PHE M N 1
ATOM 1787 C CA . PHE B 2 39 ? 37.583 27.359 64.975 1.00 64.50 39 PHE M CA 1
ATOM 1788 C C . PHE B 2 39 ? 37.642 28.567 64.050 1.00 59.73 39 PHE M C 1
ATOM 1789 O O . PHE B 2 39 ? 38.688 28.831 63.468 1.00 58.88 39 PHE M O 1
ATOM 1797 N N . ASP B 2 40 ? 36.531 29.296 63.915 1.00 56.58 40 ASP M N 1
ATOM 1798 C CA . ASP B 2 40 ? 36.498 30.470 63.031 1.00 57.76 40 ASP M CA 1
ATOM 1799 C C . ASP B 2 40 ? 35.855 31.687 63.706 1.00 54.54 40 ASP M C 1
ATOM 1800 O O . ASP B 2 40 ? 34.637 31.856 63.644 1.00 52.93 40 ASP M O 1
ATOM 1805 N N . PRO B 2 41 ? 36.674 32.562 64.318 1.00 57.01 41 PRO M N 1
ATOM 1806 C CA . PRO B 2 41 ? 36.134 33.688 65.095 1.00 51.54 41 PRO M CA 1
ATOM 1807 C C . PRO B 2 41 ? 35.280 34.597 64.218 1.00 49.74 41 PRO M C 1
ATOM 1808 O O . PRO B 2 41 ? 34.218 35.070 64.645 1.00 48.30 41 PRO M O 1
ATOM 1812 N N . GLU B 2 42 ? 35.739 34.813 62.992 1.00 41.42 42 GLU M N 1
ATOM 1813 C CA . GLU B 2 42 ? 35.026 35.658 62.048 1.00 48.84 42 GLU M CA 1
ATOM 1814 C C . GLU B 2 42 ? 33.609 35.139 61.799 1.00 54.26 42 GLU M C 1
ATOM 1815 O O . GLU B 2 42 ? 32.634 35.910 61.820 1.00 50.81 42 GLU M O 1
ATOM 1821 N N . PHE B 2 43 ? 33.493 33.832 61.573 1.00 54.25 43 PHE M N 1
ATOM 1822 C CA . PHE B 2 43 ? 32.187 33.232 61.363 1.00 47.11 43 PHE M CA 1
ATOM 1823 C C . PHE B 2 43 ? 31.317 33.374 62.609 1.00 46.15 43 PHE M C 1
ATOM 1824 O O . PHE B 2 43 ? 30.138 33.692 62.506 1.00 46.10 43 PHE M O 1
ATOM 1832 N N . LEU B 2 44 ? 31.891 33.120 63.784 1.00 47.42 44 LEU M N 1
ATOM 1833 C CA . LEU B 2 44 ? 31.155 33.274 65.034 1.00 48.33 44 LEU M CA 1
ATOM 1834 C C . LEU B 2 44 ? 30.589 34.699 65.183 1.00 47.53 44 LEU M C 1
ATOM 1835 O O . LEU B 2 44 ? 29.399 34.888 65.481 1.00 44.62 44 LEU M O 1
ATOM 1840 N N . VAL B 2 45 ? 31.435 35.700 64.956 1.00 46.10 45 VAL M N 1
ATOM 1841 C CA . VAL B 2 45 ? 31.006 37.082 65.106 1.00 45.44 45 VAL M CA 1
ATOM 1842 C C . VAL B 2 45 ? 29.925 37.438 64.084 1.00 43.20 45 VAL M C 1
ATOM 1843 O O . VAL B 2 45 ? 28.956 38.101 64.427 1.00 47.58 45 VAL M O 1
ATOM 1847 N N . SER B 2 46 ? 30.063 36.979 62.846 1.00 44.73 46 SER M N 1
ATOM 1848 C CA . SER B 2 46 ? 28.985 37.127 61.865 1.00 43.51 46 SER M CA 1
ATOM 1849 C C . SER B 2 46 ? 27.656 36.506 62.324 1.00 49.11 46 SER M C 1
ATOM 1850 O O . SER B 2 46 ? 26.604 37.158 62.255 1.00 52.47 46 SER M O 1
ATOM 1853 N N . MET B 2 47 ? 27.705 35.253 62.780 1.00 46.01 47 MET M N 1
ATOM 1854 C CA . MET B 2 47 ? 26.530 34.547 63.298 1.00 45.04 47 MET M CA 1
ATOM 1855 C C . MET B 2 47 ? 25.759 35.365 64.324 1.00 50.23 47 MET M C 1
ATOM 1856 O O . MET B 2 47 ? 24.517 35.321 64.365 1.00 48.49 47 MET M O 1
ATOM 1861 N N . LEU B 2 48 ? 26.494 36.092 65.168 1.00 46.71 48 LEU M N 1
ATOM 1862 C CA . LEU B 2 48 ? 25.861 36.926 66.188 1.00 48.20 48 LEU M CA 1
ATOM 1863 C C . LEU B 2 48 ? 24.781 37.820 65.601 1.00 44.11 48 LEU M C 1
ATOM 1864 O O . LEU B 2 48 ? 23.845 38.181 66.295 1.00 48.85 48 LEU M O 1
ATOM 1869 N N . GLU B 2 49 ? 24.930 38.186 64.326 1.00 47.07 49 GLU M N 1
ATOM 1870 C CA . GLU B 2 49 ? 23.987 39.072 63.633 1.00 46.59 49 GLU M CA 1
ATOM 1871 C C . GLU B 2 49 ? 22.826 38.340 62.987 1.00 49.36 49 GLU M C 1
ATOM 1872 O O . GLU B 2 49 ? 22.030 38.956 62.286 1.00 47.68 49 GLU M O 1
ATOM 1878 N N . ARG B 2 50 ? 22.760 37.027 63.182 1.00 47.46 50 ARG M N 1
ATOM 1879 C CA . ARG B 2 50 ? 21.671 36.227 62.652 1.00 44.66 50 ARG M CA 1
ATOM 1880 C C . ARG B 2 50 ? 20.998 35.472 63.785 1.00 49.32 50 ARG M C 1
ATOM 1881 O O . ARG B 2 50 ? 20.025 34.748 63.568 1.00 52.89 50 ARG M O 1
ATOM 1889 N N . ILE B 2 51 ? 21.506 35.664 64.998 1.00 41.84 51 ILE M N 1
ATOM 1890 C CA . ILE B 2 51 ? 21.009 34.942 66.163 1.00 52.14 51 ILE M CA 1
ATOM 1891 C C . ILE B 2 51 ? 19.986 35.758 66.966 1.00 52.84 51 ILE M C 1
ATOM 1892 O O . ILE B 2 51 ? 20.136 36.976 67.125 1.00 57.41 51 ILE M O 1
ATOM 1897 N N . ASP B 2 52 ? 18.928 35.096 67.434 1.00 54.97 52 ASP M N 1
ATOM 1898 C CA . ASP B 2 52 ? 18.004 35.685 68.415 1.00 58.43 52 ASP M CA 1
ATOM 1899 C C . ASP B 2 52 ? 18.610 35.438 69.780 1.00 59.17 52 ASP M C 1
ATOM 1900 O O . ASP B 2 52 ? 18.520 34.320 70.299 1.00 57.49 52 ASP M O 1
ATOM 1905 N N . TRP B 2 53 ? 19.232 36.464 70.360 1.00 61.52 53 TRP M N 1
ATOM 1906 C CA . TRP B 2 53 ? 20.056 36.246 71.548 1.00 60.69 53 TRP M CA 1
ATOM 1907 C C . TRP B 2 53 ? 19.209 35.815 72.745 1.00 57.88 53 TRP M C 1
ATOM 1908 O O . TRP B 2 53 ? 19.631 34.958 73.516 1.00 59.23 53 TRP M O 1
ATOM 1919 N N . ALA B 2 54 ? 18.018 36.397 72.878 1.00 59.14 54 ALA M N 1
ATOM 1920 C CA . ALA B 2 54 ? 17.078 36.008 73.922 1.00 56.73 54 ALA M CA 1
ATOM 1921 C C . ALA B 2 54 ? 16.850 34.502 73.884 1.00 64.33 54 ALA M C 1
ATOM 1922 O O . ALA B 2 54 ? 17.075 33.795 74.886 1.00 63.30 54 ALA M O 1
ATOM 1924 N N . ALA B 2 55 ? 16.437 34.010 72.715 1.00 61.47 55 ALA M N 1
ATOM 1925 C CA . ALA B 2 55 ? 16.162 32.584 72.542 1.00 63.01 55 ALA M CA 1
ATOM 1926 C C . ALA B 2 55 ? 17.404 31.734 72.774 1.00 62.71 55 ALA M C 1
ATOM 1927 O O . ALA B 2 55 ? 17.304 30.597 73.245 1.00 65.06 55 ALA M O 1
ATOM 1929 N N . LEU B 2 56 ? 18.572 32.277 72.447 1.00 57.46 56 LEU M N 1
ATOM 1930 C CA . LEU B 2 56 ? 19.803 31.508 72.586 1.00 58.39 56 LEU M CA 1
ATOM 1931 C C . LEU B 2 56 ? 20.046 31.211 74.064 1.00 65.08 56 LEU M C 1
ATOM 1932 O O . LEU B 2 56 ? 20.415 30.099 74.432 1.00 66.52 56 LEU M O 1
ATOM 1937 N N . VAL B 2 57 ? 19.815 32.210 74.910 1.00 68.02 57 VAL M N 1
ATOM 1938 C CA . VAL B 2 57 ? 20.064 32.060 76.334 1.00 68.66 57 VAL M CA 1
ATOM 1939 C C . VAL B 2 57 ? 19.119 31.013 76.914 1.00 71.32 57 VAL M C 1
ATOM 1940 O O . VAL B 2 57 ? 19.570 30.074 77.578 1.00 73.48 57 VAL M O 1
ATOM 1944 N N . LYS B 2 58 ? 17.822 31.154 76.626 1.00 70.75 58 LYS M N 1
ATOM 1945 C CA . LYS B 2 58 ? 16.810 30.201 77.097 1.00 70.90 58 LYS M CA 1
ATOM 1946 C C . LYS B 2 58 ? 17.191 28.747 76.830 1.00 75.92 58 LYS M C 1
ATOM 1947 O O . LYS B 2 58 ? 17.183 27.920 77.740 1.00 82.05 58 LYS M O 1
ATOM 1953 N N . VAL B 2 59 ? 17.535 28.437 75.590 1.00 68.21 59 VAL M N 1
ATOM 1954 C CA . VAL B 2 59 ? 17.844 27.063 75.237 1.00 72.12 59 VAL M CA 1
ATOM 1955 C C . VAL B 2 59 ? 19.088 26.598 75.978 1.00 73.68 59 VAL M C 1
ATOM 1956 O O . VAL B 2 59 ? 19.193 25.433 76.365 1.00 77.11 59 VAL M O 1
ATOM 1960 N N . ALA B 2 60 ? 20.029 27.508 76.194 1.00 75.27 60 ALA M N 1
ATOM 1961 C CA . ALA B 2 60 ? 21.203 27.162 76.987 1.00 77.68 60 ALA M CA 1
ATOM 1962 C C . ALA B 2 60 ? 20.778 26.869 78.430 1.00 81.16 60 ALA M C 1
ATOM 1963 O O . ALA B 2 60 ? 21.285 25.939 79.054 1.00 77.71 60 ALA M O 1
ATOM 1965 N N . ASN B 2 61 ? 19.834 27.656 78.946 1.00 81.54 61 ASN M N 1
ATOM 1966 C CA . ASN B 2 61 ? 19.283 27.420 80.283 1.00 85.19 61 ASN M CA 1
ATOM 1967 C C . ASN B 2 61 ? 18.623 26.049 80.388 1.00 83.94 61 ASN M C 1
ATOM 1968 O O . ASN B 2 61 ? 18.968 25.247 81.257 1.00 81.62 61 ASN M O 1
ATOM 1973 N N . ASP B 2 62 ? 17.680 25.790 79.487 1.00 83.86 62 ASP M N 1
ATOM 1974 C CA . ASP B 2 62 ? 16.953 24.528 79.462 1.00 78.81 62 ASP M CA 1
ATOM 1975 C C . ASP B 2 62 ? 17.912 23.336 79.404 1.00 80.96 62 ASP M C 1
ATOM 1976 O O . ASP B 2 62 ? 17.601 22.258 79.914 1.00 86.26 62 ASP M O 1
ATOM 1981 N N . LEU B 2 63 ? 19.089 23.541 78.818 1.00 79.85 63 LEU M N 1
ATOM 1982 C CA . LEU B 2 63 ? 20.108 22.494 78.773 1.00 78.83 63 LEU M CA 1
ATOM 1983 C C . LEU B 2 63 ? 21.081 22.591 79.937 1.00 82.33 63 LEU M C 1
ATOM 1984 O O . LEU B 2 63 ? 22.107 21.906 79.941 1.00 85.67 63 LEU M O 1
ATOM 1989 N N . GLY B 2 64 ? 20.770 23.449 80.908 1.00 82.65 64 GLY M N 1
ATOM 1990 C CA . GLY B 2 64 ? 21.574 23.578 82.117 1.00 81.63 64 GLY M CA 1
ATOM 1991 C C . GLY B 2 64 ? 22.871 24.360 81.967 1.00 88.13 64 GLY M C 1
ATOM 1992 O O . GLY B 2 64 ? 23.935 23.895 82.386 1.00 91.42 64 GLY M O 1
ATOM 1993 N N . ASN B 2 65 ? 22.779 25.554 81.381 1.00 90.88 65 ASN M N 1
ATOM 1994 C CA . ASN B 2 65 ? 23.937 26.421 81.154 1.00 88.60 65 ASN M CA 1
ATOM 1995 C C . ASN B 2 65 ? 23.591 27.894 81.402 1.00 90.24 65 ASN M C 1
ATOM 1996 O O . ASN B 2 65 ? 22.722 28.463 80.730 1.00 85.59 65 ASN M O 1
ATOM 2001 N N . GLU B 2 66 ? 24.275 28.501 82.373 1.00 92.77 66 GLU M N 1
ATOM 2002 C CA . GLU B 2 66 ? 24.162 29.942 82.616 1.00 97.11 66 GLU M CA 1
ATOM 2003 C C . GLU B 2 66 ? 25.451 30.662 82.227 1.00 90.15 66 GLU M C 1
ATOM 2004 O O . GLU B 2 66 ? 25.551 31.884 82.356 1.00 91.02 66 GLU M O 1
ATOM 2010 N N . SER B 2 67 ? 26.438 29.897 81.770 1.00 84.44 67 SER M N 1
ATOM 2011 C CA . SER B 2 67 ? 27.697 30.461 81.305 1.00 84.09 67 SER M CA 1
ATOM 2012 C C . SER B 2 67 ? 27.514 31.106 79.940 1.00 88.09 67 SER M C 1
ATOM 2013 O O . SER B 2 67 ? 27.941 30.560 78.919 1.00 89.77 67 SER M O 1
ATOM 2016 N N . LEU B 2 68 ? 26.882 32.272 79.924 1.00 82.02 68 LEU M N 1
ATOM 2017 C CA . LEU B 2 68 ? 26.544 32.919 78.674 1.00 80.61 68 LEU M CA 1
ATOM 2018 C C . LEU B 2 68 ? 26.150 34.343 78.940 1.00 76.58 68 LEU M C 1
ATOM 2019 O O . LEU B 2 68 ? 25.243 34.588 79.732 1.00 77.41 68 LEU M O 1
ATOM 2024 N N . PRO B 2 69 ? 26.823 35.281 78.264 1.00 72.66 69 PRO M N 1
ATOM 2025 C CA . PRO B 2 69 ? 26.612 36.729 78.392 1.00 69.49 69 PRO M CA 1
ATOM 2026 C C . PRO B 2 69 ? 25.135 37.113 78.393 1.00 68.46 69 PRO M C 1
ATOM 2027 O O . PRO B 2 69 ? 24.343 36.507 77.677 1.00 70.84 69 PRO M O 1
ATOM 2031 N N . ASP B 2 70 ? 24.776 38.106 79.198 1.00 68.00 70 ASP M N 1
ATOM 2032 C CA . ASP B 2 70 ? 23.384 38.521 79.314 1.00 71.62 70 ASP M CA 1
ATOM 2033 C C . ASP B 2 70 ? 22.782 38.915 77.975 1.00 65.90 70 ASP M C 1
ATOM 2034 O O . ASP B 2 70 ? 21.608 38.660 77.707 1.00 71.20 70 ASP M O 1
ATOM 2039 N N . VAL B 2 71 ? 23.590 39.564 77.147 1.00 70.26 71 VAL M N 1
ATOM 2040 C CA . VAL B 2 71 ? 23.129 40.055 75.859 1.00 63.06 71 VAL M CA 1
ATOM 2041 C C . VAL B 2 71 ? 24.190 39.840 74.801 1.00 59.95 71 VAL M C 1
ATOM 2042 O O . VAL B 2 71 ? 25.292 39.355 75.084 1.00 59.59 71 VAL M O 1
ATOM 2046 N N . LYS B 2 72 ? 23.852 40.216 73.578 1.00 60.59 72 LYS M N 1
ATOM 2047 C CA . LYS B 2 72 ? 24.711 39.957 72.439 1.00 57.88 72 LYS M CA 1
ATOM 2048 C C . LYS B 2 72 ? 26.054 40.672 72.612 1.00 56.96 72 LYS M C 1
ATOM 2049 O O . LYS B 2 72 ? 26.083 41.897 72.724 1.00 56.96 72 LYS M O 1
ATOM 2055 N N . PRO B 2 73 ? 27.163 39.911 72.666 1.00 52.98 73 PRO M N 1
ATOM 2056 C CA . PRO B 2 73 ? 28.512 40.505 72.674 1.00 51.43 73 PRO M CA 1
ATOM 2057 C C . PRO B 2 73 ? 28.715 41.466 71.497 1.00 58.79 73 PRO M C 1
ATOM 2058 O O . PRO B 2 73 ? 28.296 41.171 70.375 1.00 60.85 73 PRO M O 1
ATOM 2062 N N . GLU B 2 74 ? 29.308 42.624 71.764 1.00 59.20 74 GLU M N 1
ATOM 2063 C CA . GLU B 2 74 ? 29.579 43.603 70.728 1.00 50.15 74 GLU M CA 1
ATOM 2064 C C . GLU B 2 74 ? 31.051 43.511 70.371 1.00 54.10 74 GLU M C 1
ATOM 2065 O O . GLU B 2 74 ? 31.910 44.085 71.044 1.00 54.32 74 GLU M O 1
ATOM 2071 N N . ILE B 2 75 ? 31.337 42.768 69.315 1.00 50.52 75 ILE M N 1
ATOM 2072 C CA . ILE B 2 75 ? 32.702 42.536 68.896 1.00 49.39 75 ILE M CA 1
ATOM 2073 C C . ILE B 2 75 ? 32.952 43.127 67.510 1.00 50.28 75 ILE M C 1
ATOM 2074 O O . ILE B 2 75 ? 32.140 42.960 66.583 1.00 47.85 75 ILE M O 1
ATOM 2079 N N . ASP B 2 76 ? 34.082 43.809 67.372 1.00 48.36 76 ASP M N 1
ATOM 2080 C CA . ASP B 2 76 ? 34.485 44.369 66.091 1.00 49.04 76 ASP M CA 1
ATOM 2081 C C . ASP B 2 76 ? 35.827 43.751 65.671 1.00 53.95 76 ASP M C 1
ATOM 2082 O O . ASP B 2 76 ? 36.183 43.765 64.495 1.00 48.83 76 ASP M O 1
ATOM 2087 N N . GLU B 2 77 ? 36.567 43.201 66.637 1.00 52.71 77 GLU M N 1
ATOM 2088 C CA . GLU B 2 77 ? 37.878 42.613 66.355 1.00 56.59 77 GLU M CA 1
ATOM 2089 C C . GLU B 2 77 ? 37.862 41.130 66.685 1.00 54.30 77 GLU M C 1
ATOM 2090 O O . GLU B 2 77 ? 38.190 40.749 67.805 1.00 54.69 77 GLU M O 1
ATOM 2096 N N . PRO B 2 78 ? 37.482 40.288 65.709 1.00 59.54 78 PRO M N 1
ATOM 2097 C CA . PRO B 2 78 ? 37.342 38.842 65.921 1.00 58.48 78 PRO M CA 1
ATOM 2098 C C . PRO B 2 78 ? 38.665 38.203 66.339 1.00 56.15 78 PRO M C 1
ATOM 2099 O O . PRO B 2 78 ? 38.668 37.258 67.132 1.00 56.53 78 PRO M O 1
ATOM 2103 N N . PHE B 2 79 ? 39.770 38.738 65.828 1.00 52.81 79 PHE M N 1
ATOM 2104 C CA . PHE B 2 79 ? 41.086 38.216 66.146 1.00 54.83 79 PHE M CA 1
ATOM 2105 C C . PHE B 2 79 ? 41.723 38.885 67.362 1.00 61.90 79 PHE M C 1
ATOM 2106 O O . PHE B 2 79 ? 42.850 38.556 67.730 1.00 66.44 79 PHE M O 1
ATOM 2114 N N . ALA B 2 80 ? 41.022 39.828 67.986 1.00 62.70 80 ALA M N 1
ATOM 2115 C CA . ALA B 2 80 ? 41.580 40.490 69.162 1.00 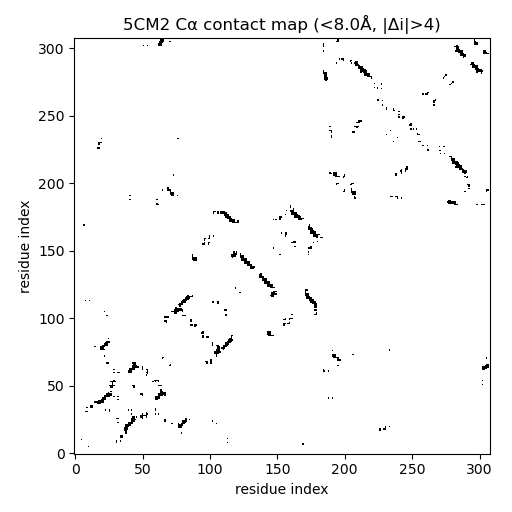62.69 80 ALA M CA 1
ATOM 2116 C C . ALA B 2 80 ? 41.775 39.474 70.271 1.00 64.86 80 ALA M C 1
ATOM 2117 O O . ALA B 2 80 ? 40.923 38.612 70.474 1.00 71.15 80 ALA M O 1
ATOM 2119 N N . GLU B 2 81 ? 42.896 39.577 70.979 1.00 67.35 81 GLU M N 1
ATOM 2120 C CA . GLU B 2 81 ? 43.199 38.707 72.111 1.00 64.23 81 GLU M CA 1
ATOM 2121 C C . GLU B 2 81 ? 42.122 38.775 73.182 1.00 62.98 81 GLU M C 1
ATOM 2122 O O . GLU B 2 81 ? 41.815 37.782 73.844 1.00 70.29 81 GLU M O 1
ATOM 2128 N N . GLY B 2 82 ? 41.538 39.953 73.342 1.00 64.43 82 GLY M N 1
ATOM 2129 C CA . GLY B 2 82 ? 40.549 40.178 74.379 1.00 62.22 82 GLY M CA 1
ATOM 2130 C C . GLY B 2 82 ? 39.251 39.405 74.201 1.00 62.76 82 GLY M C 1
ATOM 2131 O O . GLY B 2 82 ? 38.516 39.171 75.165 1.00 60.91 82 GLY M O 1
ATOM 2132 N N . ASN B 2 83 ? 38.938 39.011 72.973 1.00 60.64 83 ASN M N 1
ATOM 2133 C CA 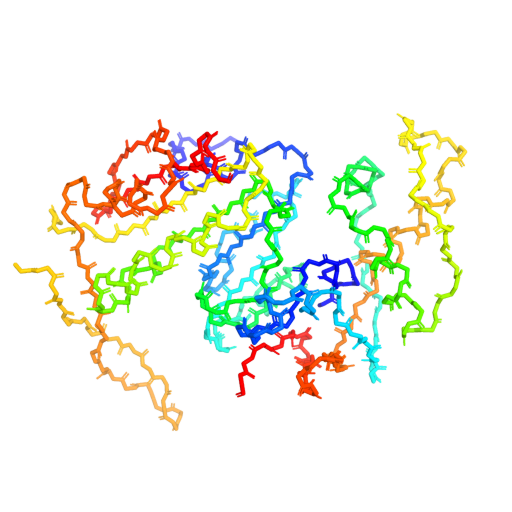. ASN B 2 83 ? 37.687 38.288 72.754 1.00 65.73 83 ASN M CA 1
ATOM 2134 C C . ASN B 2 83 ? 37.865 36.784 72.555 1.00 62.84 83 ASN M C 1
ATOM 2135 O O . ASN B 2 83 ? 36.886 36.060 72.376 1.00 59.68 83 ASN M O 1
ATOM 2140 N N . GLN B 2 84 ? 39.109 36.322 72.598 1.00 58.65 84 GLN M N 1
ATOM 2141 C CA . GLN B 2 84 ? 39.395 34.928 72.305 1.00 60.72 84 GLN M CA 1
ATOM 2142 C C . GLN B 2 84 ? 38.801 33.973 73.334 1.00 56.37 84 GLN M C 1
ATOM 2143 O O . GLN B 2 84 ? 38.324 32.903 72.981 1.00 62.69 84 GLN M O 1
ATOM 2149 N N . GLY B 2 85 ? 38.808 34.363 74.597 1.00 54.11 85 GLY M N 1
ATOM 2150 C CA . GLY B 2 85 ? 38.230 33.537 75.637 1.00 53.12 85 GLY M CA 1
ATOM 2151 C C . GLY B 2 85 ? 36.742 33.344 75.430 1.00 58.11 85 GLY M C 1
ATOM 2152 O O . GLY B 2 85 ? 36.246 32.223 75.460 1.00 57.75 85 GLY M O 1
ATOM 2153 N N . LEU B 2 86 ? 36.033 34.448 75.213 1.00 60.41 86 LEU M N 1
ATOM 2154 C CA . LEU B 2 86 ? 34.595 34.416 74.998 1.00 57.16 86 LEU M CA 1
ATOM 2155 C C . LEU B 2 86 ? 34.264 33.761 73.660 1.00 55.40 86 LEU M C 1
ATOM 2156 O O . LEU B 2 86 ? 33.250 33.091 73.537 1.00 56.97 86 LEU M O 1
ATOM 2161 N N . LEU B 2 87 ? 35.121 33.922 72.663 1.00 49.22 87 LEU M N 1
ATOM 2162 C CA . LEU B 2 87 ? 34.811 33.340 71.364 1.00 53.00 87 LEU M CA 1
ATOM 2163 C C . LEU B 2 87 ? 35.006 31.829 71.389 1.00 60.33 87 LEU M C 1
ATOM 2164 O O . LEU B 2 87 ? 34.130 31.081 70.932 1.00 59.92 87 LEU M O 1
ATOM 2169 N N . GLN B 2 88 ? 36.143 31.388 71.931 1.00 62.14 88 GLN M N 1
ATOM 2170 C CA . GLN B 2 88 ? 36.413 29.965 72.131 1.00 60.51 88 GLN M CA 1
ATOM 2171 C C . GLN B 2 88 ? 35.269 29.309 72.898 1.00 62.40 88 GLN M C 1
ATOM 2172 O O . GLN B 2 88 ? 34.829 28.203 72.576 1.00 64.16 88 GLN M O 1
ATOM 2178 N N . GLU B 2 89 ? 34.764 30.000 73.901 1.00 58.18 89 GLU M N 1
ATOM 2179 C CA . GLU B 2 89 ? 33.724 29.398 74.700 1.00 58.33 89 GLU M CA 1
ATOM 2180 C C . GLU B 2 89 ? 32.417 29.358 73.902 1.00 63.86 89 GLU M C 1
ATOM 2181 O O . GLU B 2 89 ? 31.601 28.455 74.094 1.00 63.33 89 GLU M O 1
ATOM 2187 N N . LEU B 2 90 ? 32.232 30.298 72.974 1.00 64.44 90 LEU M N 1
ATOM 2188 C CA . LEU B 2 90 ? 31.047 30.283 72.115 1.00 61.14 90 LEU M CA 1
ATOM 2189 C C . LEU B 2 90 ? 31.158 29.176 71.057 1.00 60.78 90 LEU M C 1
ATOM 2190 O O . LEU B 2 90 ? 30.172 28.514 70.728 1.00 58.37 90 LEU M O 1
ATOM 2195 N N . HIS B 2 91 ? 32.355 28.989 70.512 1.00 58.64 91 HIS M N 1
ATOM 2196 C CA . HIS B 2 91 ? 32.589 27.889 69.580 1.00 60.71 91 HIS M CA 1
ATOM 2197 C C . HIS B 2 91 ? 32.285 26.545 70.261 1.00 64.68 91 HIS M C 1
ATOM 2198 O O . HIS B 2 91 ? 31.632 25.659 69.692 1.00 64.14 91 HIS M O 1
ATOM 2205 N N . SER B 2 92 ? 32.745 26.426 71.500 1.00 63.12 92 SER M N 1
ATOM 2206 C CA . SER B 2 92 ? 32.554 25.224 72.288 1.00 63.72 92 SER M CA 1
ATOM 2207 C C . SER B 2 92 ? 31.073 24.892 72.421 1.00 64.45 92 SER M C 1
ATOM 2208 O O . SER B 2 92 ? 30.660 23.775 72.144 1.00 70.00 92 SER M O 1
ATOM 2211 N N . LEU B 2 93 ? 30.272 25.875 72.805 1.00 57.99 93 LEU M N 1
ATOM 2212 C CA . LEU B 2 93 ? 28.850 25.658 72.989 1.00 60.53 93 LEU M CA 1
ATOM 2213 C C . LEU B 2 93 ? 28.116 25.526 71.652 1.00 66.44 93 LEU M C 1
ATOM 2214 O O . LEU B 2 93 ? 27.491 24.497 71.383 1.00 64.63 93 LEU M O 1
ATOM 2219 N N . LEU B 2 94 ? 28.204 26.559 70.814 1.00 62.48 94 LEU M N 1
ATOM 2220 C CA . LEU B 2 94 ? 27.344 26.654 69.635 1.00 62.30 94 LEU M CA 1
ATOM 2221 C C . LEU B 2 94 ? 27.678 25.615 68.568 1.00 61.88 94 LEU M C 1
ATOM 2222 O O . LEU B 2 94 ? 26.785 25.029 67.951 1.00 55.71 94 LEU M O 1
ATOM 2227 N N . ILE B 2 95 ? 28.960 25.375 68.345 1.00 61.46 95 ILE M N 1
ATOM 2228 C CA . ILE B 2 95 ? 29.305 24.519 67.234 1.00 62.67 95 ILE M CA 1
ATOM 2229 C C . ILE B 2 95 ? 29.622 23.094 67.710 1.00 67.09 95 ILE M C 1
ATOM 2230 O O . ILE B 2 95 ? 29.229 22.113 67.074 1.00 63.03 95 ILE M O 1
ATOM 2235 N N . GLU B 2 96 ? 30.292 22.966 68.846 1.00 65.83 96 GLU M N 1
ATOM 2236 C CA . GLU B 2 96 ? 30.863 21.674 69.188 1.00 64.65 96 GLU M CA 1
ATOM 2237 C C . GLU B 2 96 ? 29.995 20.749 70.039 1.00 68.51 96 GLU M C 1
ATOM 2238 O O . GLU B 2 96 ? 30.190 19.539 70.001 1.00 70.08 96 GLU M O 1
ATOM 2244 N N . THR B 2 97 ? 29.039 21.287 70.789 1.00 66.28 97 THR M N 1
ATOM 2245 C CA . THR B 2 97 ? 28.169 20.416 71.574 1.00 66.12 97 THR M CA 1
ATOM 2246 C C . THR B 2 97 ? 26.922 20.001 70.795 1.00 70.73 97 THR M C 1
ATOM 2247 O O . THR B 2 97 ? 26.079 20.844 70.463 1.00 68.35 97 THR M O 1
ATOM 2251 N N . CYS B 2 98 ? 26.790 18.703 70.527 1.00 72.07 98 CYS M N 1
ATOM 2252 C CA . CYS B 2 98 ? 25.665 18.193 69.747 1.00 69.91 98 CYS M CA 1
ATOM 2253 C C . CYS B 2 98 ? 24.719 17.383 70.611 1.00 71.00 98 CYS M C 1
ATOM 2254 O O . CYS B 2 98 ? 25.162 16.614 71.456 1.00 73.74 98 CYS M O 1
ATOM 2257 N N . ILE B 2 99 ? 23.420 17.565 70.410 1.00 69.21 99 ILE M N 1
ATOM 2258 C CA . ILE B 2 99 ? 22.440 16.693 71.041 1.00 72.48 99 ILE M CA 1
ATOM 2259 C C . ILE B 2 99 ? 22.251 15.469 70.157 1.00 74.50 99 ILE M C 1
ATOM 2260 O O . ILE B 2 99 ? 22.096 15.597 68.943 1.00 73.92 99 ILE M O 1
ATOM 2265 N N . VAL B 2 100 ? 22.293 14.288 70.767 1.00 74.48 100 VAL M N 1
ATOM 2266 C CA . VAL B 2 100 ? 22.123 13.041 70.041 1.00 72.20 100 VAL M CA 1
ATOM 2267 C C . VAL B 2 100 ? 20.737 12.504 70.327 1.00 69.92 100 VAL M C 1
ATOM 2268 O O . VAL B 2 100 ? 20.028 12.050 69.429 1.00 71.54 100 VAL M O 1
ATOM 2272 N N . GLU B 2 101 ? 20.355 12.577 71.595 1.00 64.03 101 GLU M N 1
ATOM 2273 C CA . GLU B 2 101 ? 19.029 12.172 72.025 1.00 69.73 101 GLU M CA 1
ATOM 2274 C C . GLU B 2 101 ? 18.432 13.232 72.931 1.00 70.20 101 GLU M C 1
ATOM 2275 O O . GLU B 2 101 ? 19.058 13.658 73.898 1.00 75.00 101 GLU M O 1
ATOM 2281 N N . GLY B 2 102 ? 17.225 13.672 72.626 1.00 61.49 102 GLY M N 1
ATOM 2282 C CA . GLY B 2 102 ? 16.615 14.671 73.468 1.00 62.43 102 GLY M CA 1
ATOM 2283 C C . GLY B 2 102 ? 15.266 15.014 72.920 1.00 63.35 102 GLY M C 1
ATOM 2284 O O . GLY B 2 102 ? 14.854 14.462 71.904 1.00 67.48 102 GLY M O 1
ATOM 2285 N N . THR B 2 103 ? 14.580 15.927 73.595 1.00 70.64 103 THR M N 1
ATOM 2286 C CA . THR B 2 103 ? 13.252 16.360 73.186 1.00 69.44 103 THR M CA 1
ATOM 2287 C C . THR B 2 103 ? 13.190 17.864 72.967 1.00 71.66 103 THR M C 1
ATOM 2288 O O . THR B 2 103 ? 14.097 18.599 73.363 1.00 71.36 103 THR M O 1
ATOM 2292 N N . MET B 2 104 ? 12.107 18.314 72.339 1.00 72.47 104 MET M N 1
ATOM 2293 C CA . MET B 2 104 ? 11.918 19.725 72.027 1.00 73.62 104 MET M CA 1
ATOM 2294 C C . MET B 2 104 ? 10.461 20.063 72.257 1.00 69.29 104 MET M C 1
ATOM 2295 O O . MET B 2 104 ? 9.622 19.838 71.392 1.00 69.39 104 MET M O 1
ATOM 2300 N N . LYS B 2 105 ? 10.145 20.600 73.421 1.00 72.67 105 LYS M N 1
ATOM 2301 C CA . LYS B 2 105 ? 8.748 20.833 73.739 1.00 76.73 105 LYS M CA 1
ATOM 2302 C C . LYS B 2 105 ? 8.298 22.228 73.332 1.00 72.91 105 LYS M C 1
ATOM 2303 O O . LYS B 2 105 ? 8.951 23.218 73.643 1.00 75.30 105 LYS M O 1
ATOM 2309 N N . CYS B 2 106 ? 7.180 22.298 72.624 1.00 72.53 106 CYS M N 1
ATOM 2310 C CA . CYS B 2 106 ? 6.524 23.574 72.386 1.00 70.74 106 CYS M CA 1
ATOM 2311 C C . CYS B 2 106 ? 5.561 23.879 73.524 1.00 79.99 106 CYS M C 1
ATOM 2312 O O . CYS B 2 106 ? 4.747 23.033 73.895 1.00 81.24 106 CYS M O 1
ATOM 2315 N N . GLU B 2 107 ? 5.646 25.089 74.067 1.00 84.65 107 GLU M N 1
ATOM 2316 C CA . GLU B 2 107 ? 4.852 25.465 75.238 1.00 83.29 107 GLU M CA 1
ATOM 2317 C C . GLU B 2 107 ? 3.527 26.133 74.871 1.00 82.84 107 GLU M C 1
ATOM 2318 O O . GLU B 2 107 ? 2.897 26.750 75.724 1.00 84.46 107 GLU M O 1
ATOM 2324 N N . ASN B 2 108 ? 3.102 26.024 73.615 1.00 81.02 108 ASN M N 1
ATOM 2325 C CA . ASN B 2 108 ? 1.829 26.622 73.201 1.00 81.89 108 ASN M CA 1
ATOM 2326 C C . ASN B 2 108 ? 0.809 25.580 72.723 1.00 84.59 108 ASN M C 1
ATOM 2327 O O . ASN B 2 108 ? -0.393 25.706 72.978 1.00 86.05 108 ASN M O 1
ATOM 2332 N N . CYS B 2 109 ? 1.289 24.558 72.020 1.00 81.57 109 CYS M N 1
ATOM 2333 C CA . CYS B 2 109 ? 0.421 23.486 71.555 1.00 79.14 109 CYS M CA 1
ATOM 2334 C C . CYS B 2 109 ? 0.497 22.312 72.522 1.00 78.27 109 CYS M C 1
ATOM 2335 O O . CYS B 2 109 ? -0.468 21.562 72.669 1.00 86.92 109 CYS M O 1
ATOM 2338 N N . GLY B 2 110 ? 1.642 22.162 73.184 1.00 75.75 110 GLY M N 1
ATOM 2339 C CA . GLY B 2 110 ? 1.838 21.100 74.160 1.00 69.41 110 GLY M CA 1
ATOM 2340 C C . GLY B 2 110 ? 2.734 19.979 73.660 1.00 79.43 110 GLY M C 1
ATOM 2341 O O . GLY B 2 110 ? 3.395 19.294 74.456 1.00 76.80 110 GLY M O 1
ATOM 2342 N N . HIS B 2 111 ? 2.764 19.808 72.336 1.00 74.15 111 HIS M N 1
ATOM 2343 C CA . HIS B 2 111 ? 3.462 18.698 71.689 1.00 72.71 111 HIS M CA 1
ATOM 2344 C C . HIS B 2 111 ? 4.945 18.609 72.044 1.00 74.58 111 HIS M C 1
ATOM 2345 O O . HIS B 2 111 ? 5.580 19.622 72.336 1.00 77.03 111 HIS M O 1
ATOM 2352 N N . THR B 2 112 ? 5.483 17.390 72.008 1.00 71.59 112 THR M N 1
ATOM 2353 C CA . THR B 2 112 ? 6.903 17.146 72.236 1.00 73.17 112 THR M CA 1
ATOM 2354 C C . THR B 2 112 ? 7.559 16.352 71.105 1.00 75.25 112 THR M C 1
ATOM 2355 O O . THR B 2 112 ? 7.285 15.162 70.919 1.00 73.60 112 THR M O 1
ATOM 2359 N N . TYR B 2 113 ? 8.437 17.016 70.356 1.00 74.17 113 TYR M N 1
ATOM 2360 C CA . TYR B 2 113 ? 9.159 16.366 69.264 1.00 67.97 113 TYR M CA 1
ATOM 2361 C C . TYR B 2 113 ? 10.442 15.719 69.757 1.00 64.73 113 TYR M C 1
ATOM 2362 O O . TYR B 2 113 ? 10.938 16.052 70.827 1.00 70.60 113 TYR M O 1
ATOM 2371 N N . PHE B 2 114 ? 11.013 14.834 68.953 1.00 63.40 114 PHE M N 1
ATOM 2372 C CA . PHE B 2 114 ? 12.183 14.096 69.393 1.00 68.43 114 PHE M CA 1
ATOM 2373 C C . PHE B 2 114 ? 13.412 14.326 68.529 1.00 70.37 114 PHE M C 1
ATOM 2374 O O . PHE B 2 114 ? 13.318 14.481 67.308 1.00 70.43 114 PHE M O 1
ATOM 2382 N N . ILE B 2 115 ? 14.562 14.353 69.194 1.00 60.36 115 ILE M N 1
ATOM 2383 C CA . ILE B 2 115 ? 15.850 14.319 68.537 1.00 65.41 115 ILE M CA 1
ATOM 2384 C C . ILE B 2 115 ? 16.452 12.941 68.768 1.00 69.49 115 ILE M C 1
ATOM 2385 O O . ILE B 2 115 ? 16.719 12.567 69.913 1.00 67.88 115 ILE M O 1
ATOM 2390 N N . LYS B 2 116 ? 16.662 12.187 67.691 1.00 67.93 116 LYS M N 1
ATOM 2391 C CA . LYS B 2 116 ? 17.273 10.870 67.803 1.00 65.48 116 LYS M CA 1
ATOM 2392 C C . LYS B 2 116 ? 18.369 10.640 66.771 1.00 70.54 116 LYS M C 1
ATOM 2393 O O . LYS B 2 116 ? 18.139 10.732 65.570 1.00 73.79 116 LYS M O 1
ATOM 2399 N N . ASN B 2 117 ? 19.564 10.352 67.281 1.00 73.76 117 ASN M N 1
ATOM 2400 C CA . ASN B 2 117 ? 20.800 10.113 66.511 1.00 78.67 117 ASN M CA 1
ATOM 2401 C C . ASN B 2 117 ? 20.891 10.688 65.100 1.00 76.60 117 ASN M C 1
ATOM 2402 O O . ASN B 2 117 ? 20.690 9.966 64.126 1.00 80.15 117 ASN M O 1
ATOM 2407 N N .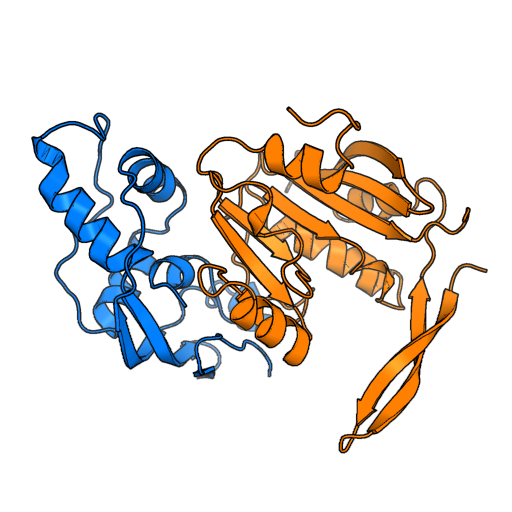 SER B 2 118 ? 21.153 11.985 64.978 1.00 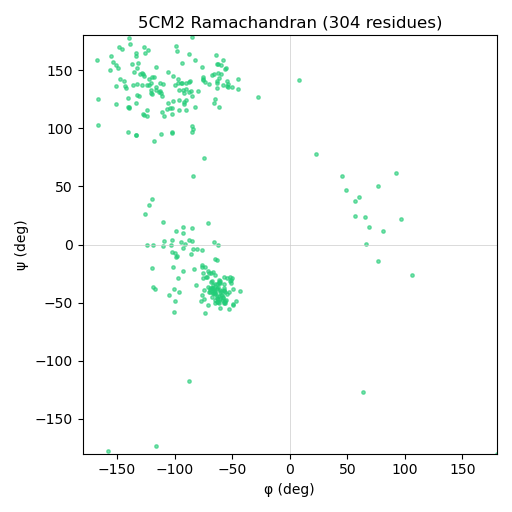79.55 118 SER M N 1
ATOM 2408 C CA . SER B 2 118 ? 21.001 12.969 66.055 1.00 76.28 118 SER M CA 1
ATOM 2409 C C . SER B 2 118 ? 20.025 14.009 65.495 1.00 74.31 118 SER M C 1
ATOM 2410 O O . SER B 2 118 ? 20.123 15.204 65.772 1.00 71.77 118 SER M O 1
ATOM 2413 N N . ILE B 2 119 ? 19.090 13.504 64.687 1.00 72.50 119 ILE M N 1
ATOM 2414 C CA . ILE B 2 119 ? 18.197 14.294 63.845 1.00 63.75 119 ILE M CA 1
ATOM 2415 C C . ILE B 2 119 ? 16.975 14.771 64.609 1.00 61.61 119 ILE M C 1
ATOM 2416 O O . ILE B 2 119 ? 16.293 13.980 65.242 1.00 61.21 119 ILE M O 1
ATOM 2421 N N . PRO B 2 120 ? 16.698 16.080 64.563 1.00 67.10 120 PRO M N 1
ATOM 2422 C CA . PRO B 2 120 ? 15.410 16.544 65.081 1.00 60.08 120 PRO M CA 1
ATOM 2423 C C . PRO B 2 120 ? 14.324 16.182 64.078 1.00 60.33 120 PRO M C 1
ATOM 2424 O O . PRO B 2 120 ? 14.579 16.240 62.869 1.00 57.80 120 PRO M O 1
ATOM 2428 N N . ASN B 2 121 ? 13.154 15.784 64.565 1.00 57.90 121 ASN M N 1
ATOM 2429 C CA . ASN B 2 121 ? 12.026 15.437 63.708 1.00 54.88 121 ASN M CA 1
ATOM 2430 C C . ASN B 2 121 ? 10.859 16.355 64.031 1.00 55.73 121 ASN M C 1
ATOM 2431 O O . ASN B 2 121 ? 10.515 16.515 65.202 1.00 59.68 121 ASN M O 1
ATOM 2436 N N . PHE B 2 122 ? 10.260 16.973 63.017 1.00 51.16 122 PHE M N 1
ATOM 2437 C CA . PHE B 2 122 ? 9.200 17.952 63.268 1.00 53.42 122 PHE M CA 1
ATOM 2438 C C . PHE B 2 122 ? 7.883 17.550 62.633 1.00 57.82 122 PHE M C 1
ATOM 2439 O O . PHE B 2 122 ? 7.150 18.392 62.118 1.00 62.11 122 PHE M O 1
ATOM 2447 N N . LEU B 2 123 ? 7.574 16.262 62.678 1.00 61.71 123 LEU M N 1
ATOM 2448 C CA . LEU B 2 123 ? 6.319 15.769 62.116 1.00 64.93 123 LEU M CA 1
ATOM 2449 C C . LEU B 2 123 ? 5.250 15.505 63.194 1.00 67.44 123 LEU M C 1
ATOM 2450 O O . LEU B 2 123 ? 5.581 15.096 64.300 1.00 73.20 123 LEU M O 1
ATOM 2455 N N . LEU B 2 124 ? 3.982 15.751 62.865 1.00 70.65 124 LEU M N 1
ATOM 2456 C CA . LEU B 2 124 ? 2.854 15.461 63.761 1.00 73.69 124 LEU M CA 1
ATOM 2457 C C . LEU B 2 124 ? 2.905 14.038 64.296 1.00 74.34 124 LEU M C 1
ATOM 2458 O O . LEU B 2 124 ? 2.998 13.085 63.525 1.00 80.83 124 LEU M O 1
#

Secondary structure (DSSP, 8-state):
-BTGGGGG-----HHHHHTT-SSSPEEEEEEEEE------HHHHHHHTTT--HHHHHHHHHHTT---S-SS----S-TT-GGGHHHHHHHIIIIIIEEEEEEEEE-TTT--EEEEETTEEB---/---SPPPHHHHHHHTSPTT-EEEEET-TT-TTTTS-TTSEEEEEES-HHHHHHHHHH-TTSEEEE--SSS-SPPTT-EEEEEEES-GGG--SHHHHHHHHHHHHHTEEEEEEEEEEEEBTT---EEEEEEEEEETTEEEEEEEEEEPBPTTHHHHHHHTTTEEEEEEEEETTEEEEEEEE-S--

Radius of gyration: 19.79 Å; Cα contacts (8 Å, |Δi|>4): 645; chains: 2; bounding box: 46×50×55 Å

B-factor: mean 57.7, std 12.7, range [30.71, 107.78]

Solvent-accessible surface area: 15280 Å² total; per-residue (Å²): 154,94,195,142,113,81,34,22,3,30,116,10,0,126,94,11,162,86,31,8,0,0,0,2,2,15,9,16,64,0,136,35,19,50,42,16,127,99,17,22,11,0,0,1,15,137,34,86,125,71,0,130,76,0,26,92,142,47,74,60,38,7,5,1,0,0,30,13,23,55,16,0,5,5,85,24,37,0,26,1,0,1,1,23,35,20,2,2,48,29,72,53,74,116,91,11,96,82,2,0,90,10,2,0,44,2,0,84,90,121,2,58,0,0,0,24,0,74,0,65,76,132,158,48,84,46,134,35,85,84,83,80,131,38,141,56,94,120,65,103,97,135,83,64,27,6,19,0,142,126,37,33,2,26,47,8,0,108,64,10,30,10,68,44,77,104,64,17,95,29,146,58,15,29,23,0,15,0,28,30,10,122,128,116,17,29,3,1,1,2,1,0,0,9,0,14,33,150,113,0,48,100,68,67,74,2,47,28,0,25,4,60,34,153,80,76,68,109,64,166,30,162,60,44,10,79,30,3,25,40,1,4,100,53,19,54,23,80,4,0,36,92,1,0,68,58,35,64,39,144,67,20,44,136,108,53,20,141,22,131,113,28,141,35,162,72,41,48,54,44,0,90,69,0,9,49,21,2,19,34,17,9,4,18,49,4,33,0,91,2,114,63,48,44,76,44,10,109,1,127,104,13,20,3,45,4,50,207

Sequence (308 aa):
TRYKPWPIVEKFLRDQKDHSVGVDIGCGNGKYMGVNNKVFIVGSDRSDELVKLAHDMDPSREVVVCDAIDNAHPEGRFDFAISIAVIHHFSTPERRREAVRAILNTLRPDGRALIYVWALEQDQDVMVPWVKKVDGVEEVRYRYYHLYREGEITSDVEASGGKVLETGYEKDNWWVVAKRGDDWMKFLTSNFVQCASKQCVSSGNAFPLTFSALEMVQQEAEFDPEFLVSMLERIDWAALVKVANDLGNESLPDVKPEIDEPFAEGNQGLLQELHSLLIETCIVEGTMKCENCGHTYFIKNSIPNFLL